Protein AF-X1BMN0-F1 (afdb_monomer_lite)

InterPro domains:
  IPR014721 Small ribosomal subunit protein uS5 domain 2-type fold, subgroup [G3DSA:3.30.230.10] (72-281)
  IPR015320 DNA topoisomerase VI, subunit B, transducer [PF09239] (80-227)
  IPR020568 Ribosomal protein uS5 domain 2-type superfamily [SSF54211] (79-227)

Foldseek 3Di:
DVVVVVVVVVVVVVVVPCPVVNVVVVVVVLVVPDDPPDPDDDVVVSVVVVVVVVVVPDPPVPVPVVLVVVVVCVVVVVQQKDKDKDKDDWDDDPRWIKIKIKMKIDGQDCVVFPFDPDLLQQEWEAEQNHTANPPLVQALLNVLQQPAQLVVLVFDADPSNRGGDRMHMYMYMYTPVQVVQAPDPVRRGGHDDPVSSVNSNVRVVVVSVVSSVSVVVVVVVVVLVVVLVVVLVCLLVVLVVVVVVLCPDPDPCHPPDDSVVSNVVSNVVRDDPDRPPPPDDD

Organism: NCBI:txid412755

Radius of gyration: 30.69 Å; chains: 1; bounding box: 73×80×72 Å

pLDDT: mean 79.75, std 16.71, range [34.72, 97.25]

Sequence (282 aa):
RDQDKQQHIESEIKDTMLTPEYIKNFNSRILVSIDIKDQYLEPEEFQRTIEKKLNSVTEVQKDSYRDVFDFFTEIYTKDDDFVSAETRPPTSGKGLAYVVEAALAYCNDSKKLDTPKRSRDVLSRFVNRTPKLRDSADCAITKAVQSVNWKNYKLDVYDNNLPKGPIKLLVNISGPYVHLMFKSQSKNALAEDEDLLKEIKFCLEAIGRRLRVYLNRRANIRKSEKRAGLIEKYIPIFVQSAYNIVSQGEGKYKGKISEKELEDLMRNAIGVKVPPKIKEKK

Secondary structure (DSSP, 8-state):
-HHHHHHHHHHHHHHHS--HHHHHHHHHHHHHTS-TTSS---HHHHHHHHHHHHHTT----THHHHHHHHHHHHHHTSSSEEEEEEEPPPEEETTEEEEEEEEEEEES-TTTSPPPSSGGGSEEEEETTEEE-S--TT-HHHHHHHHS-GGGGT-EE-TTS-EESSEEEEEEEESHHHHT-BSSTT--SBPP-HHHHHHHHHHHHHHHHHHHHHHHHHHHHHHHHHHHHHHHHHHHHHHHHHHHHHHHS--TTTTT--HHHHHHHHHHTSS--PPP------

Structure (mmCIF, N/CA/C/O backbone):
data_AF-X1BMN0-F1
#
_entry.id   AF-X1BMN0-F1
#
loop_
_atom_site.group_PDB
_atom_site.id
_atom_site.type_symbol
_atom_site.label_atom_id
_atom_site.label_alt_id
_atom_site.label_comp_id
_atom_site.label_asym_id
_atom_site.label_entity_id
_atom_site.label_seq_id
_atom_site.pdbx_PDB_ins_code
_atom_site.Cartn_x
_atom_site.Cartn_y
_atom_site.Cartn_z
_atom_site.occupancy
_atom_site.B_iso_or_equiv
_atom_site.auth_seq_id
_atom_site.auth_comp_id
_atom_site.auth_asym_id
_atom_site.auth_atom_id
_atom_site.pdbx_PDB_model_num
ATOM 1 N N . ARG A 1 1 ? 9.863 -25.538 19.859 1.00 46.97 1 ARG A N 1
ATOM 2 C CA . ARG A 1 1 ? 9.361 -24.578 18.840 1.00 46.97 1 ARG A CA 1
ATOM 3 C C . ARG A 1 1 ? 9.264 -25.188 17.446 1.00 46.97 1 ARG A C 1
ATOM 5 O O . ARG A 1 1 ? 8.174 -25.125 16.901 1.00 46.97 1 ARG A O 1
ATOM 12 N N . ASP A 1 2 ? 10.320 -25.789 16.885 1.00 41.94 2 ASP A N 1
ATOM 13 C CA . ASP A 1 2 ? 10.197 -26.511 15.599 1.00 41.94 2 ASP A CA 1
ATOM 14 C C . ASP A 1 2 ? 9.648 -27.940 15.767 1.00 41.94 2 ASP A C 1
ATOM 16 O O . ASP A 1 2 ? 8.840 -28.380 14.954 1.00 41.94 2 ASP A O 1
ATOM 20 N N . GLN A 1 3 ? 9.954 -28.609 16.887 1.00 40.88 3 GLN A N 1
ATOM 21 C CA . GLN A 1 3 ? 9.370 -29.917 17.224 1.00 40.88 3 GLN A CA 1
ATOM 22 C C . GLN A 1 3 ? 7.853 -29.852 17.490 1.00 40.88 3 GLN A C 1
ATOM 24 O O . GLN A 1 3 ? 7.119 -30.715 17.022 1.00 40.88 3 GLN A O 1
ATOM 29 N N . ASP A 1 4 ? 7.361 -28.788 18.136 1.00 43.97 4 ASP A N 1
ATOM 30 C CA . ASP A 1 4 ? 5.919 -28.598 18.388 1.00 43.97 4 ASP A CA 1
ATOM 31 C C . ASP A 1 4 ? 5.130 -28.332 17.093 1.00 43.97 4 ASP A C 1
ATOM 33 O O . ASP A 1 4 ? 3.974 -28.724 16.970 1.00 43.97 4 ASP A O 1
ATOM 37 N N . LYS A 1 5 ? 5.765 -27.693 16.097 1.00 45.53 5 LYS A N 1
ATOM 38 C CA . LYS A 1 5 ? 5.181 -27.471 14.765 1.00 45.53 5 LYS A CA 1
ATOM 39 C C . LYS A 1 5 ? 5.129 -28.756 13.942 1.00 45.53 5 LYS A C 1
ATOM 41 O O . LYS A 1 5 ? 4.136 -28.983 13.262 1.00 45.53 5 LYS A O 1
ATOM 46 N N . GLN A 1 6 ? 6.162 -29.599 14.017 1.00 44.47 6 GLN A N 1
ATOM 47 C CA . GLN A 1 6 ? 6.155 -30.915 13.368 1.00 44.47 6 GLN A CA 1
ATOM 48 C C . GLN A 1 6 ? 5.102 -31.848 13.973 1.00 44.47 6 GLN A C 1
ATOM 50 O O . GLN A 1 6 ? 4.383 -32.494 13.220 1.00 44.47 6 GLN A O 1
ATOM 55 N N . GLN A 1 7 ? 4.930 -31.844 15.298 1.00 46.75 7 GLN A N 1
ATOM 56 C CA . GLN A 1 7 ? 3.886 -32.635 15.960 1.00 46.75 7 GLN A CA 1
ATOM 57 C C . GLN A 1 7 ? 2.467 -32.160 15.611 1.00 46.75 7 GLN A C 1
ATOM 59 O O . GLN A 1 7 ? 1.581 -32.988 15.408 1.00 46.75 7 GLN A O 1
ATOM 64 N N . HIS A 1 8 ? 2.252 -30.847 15.468 1.00 43.53 8 HIS A N 1
ATOM 65 C CA . HIS A 1 8 ? 0.963 -30.304 15.023 1.00 43.53 8 HIS A CA 1
ATOM 66 C C . HIS A 1 8 ? 0.642 -30.681 13.567 1.00 43.53 8 HIS A C 1
ATOM 68 O O . HIS A 1 8 ? -0.476 -31.100 13.272 1.00 43.53 8 HIS A O 1
ATOM 74 N N . ILE A 1 9 ? 1.631 -30.610 12.670 1.00 48.97 9 ILE A N 1
ATOM 75 C CA . ILE A 1 9 ? 1.477 -31.013 11.263 1.00 48.97 9 ILE A CA 1
ATOM 76 C C . ILE A 1 9 ? 1.227 -32.527 11.154 1.00 48.97 9 ILE A C 1
ATOM 78 O O . ILE A 1 9 ? 0.352 -32.953 10.406 1.00 48.97 9 ILE A O 1
ATOM 82 N N . GLU A 1 10 ? 1.925 -33.355 11.937 1.00 45.84 10 GLU A N 1
ATOM 83 C CA . GLU A 1 10 ? 1.675 -34.803 11.993 1.00 45.84 10 GLU A CA 1
ATOM 84 C C . GLU A 1 10 ? 0.290 -35.151 12.564 1.00 45.84 10 GLU A C 1
ATOM 86 O O . GLU A 1 10 ? -0.306 -36.144 12.140 1.00 45.84 10 GLU A O 1
ATOM 91 N N . SER A 1 11 ? -0.253 -34.344 13.485 1.00 48.19 11 SER A N 1
ATOM 92 C CA . SER A 1 11 ? -1.626 -34.519 13.983 1.00 48.19 11 SER A CA 1
ATOM 93 C C . SER A 1 11 ? -2.692 -34.140 12.949 1.00 48.19 11 SER A C 1
ATOM 95 O O . SER A 1 11 ? -3.655 -34.883 12.783 1.00 48.19 11 SER A O 1
ATOM 97 N N . GLU A 1 12 ? -2.485 -33.075 12.168 1.00 45.66 12 GLU A N 1
ATOM 98 C CA . GLU A 1 12 ? -3.411 -32.678 11.094 1.00 45.66 12 GLU A CA 1
ATOM 99 C C . GLU A 1 12 ? -3.385 -33.655 9.904 1.00 45.66 12 GLU A C 1
ATOM 101 O O . GLU A 1 12 ? -4.425 -33.926 9.299 1.00 45.66 12 GLU A O 1
ATOM 106 N N . ILE A 1 13 ? -2.223 -34.252 9.602 1.00 46.19 13 ILE A N 1
ATOM 107 C CA . ILE A 1 13 ? -2.089 -35.309 8.582 1.00 46.19 13 ILE A CA 1
ATOM 108 C C . ILE A 1 13 ? -2.793 -36.604 9.028 1.00 46.19 13 ILE A C 1
ATOM 110 O O . ILE A 1 13 ? -3.349 -37.323 8.196 1.00 46.19 13 ILE A O 1
ATOM 114 N N . LYS A 1 14 ? -2.825 -36.903 10.335 1.00 44.22 14 LYS A N 1
ATOM 115 C CA . LYS A 1 14 ? -3.574 -38.053 10.873 1.00 44.22 14 LYS A CA 1
ATOM 116 C C . LYS A 1 14 ? -5.088 -37.883 10.757 1.00 44.22 14 LYS A C 1
ATOM 118 O O . LYS A 1 14 ? -5.758 -38.866 10.459 1.00 44.22 14 LYS A O 1
ATOM 123 N N . ASP A 1 15 ? -5.611 -36.666 10.890 1.00 47.56 15 ASP A N 1
ATOM 124 C CA . ASP A 1 15 ? -7.046 -36.391 10.706 1.00 47.56 15 ASP A CA 1
ATOM 125 C C . ASP A 1 15 ? -7.471 -36.335 9.225 1.00 47.56 15 ASP A C 1
ATOM 127 O O . ASP A 1 15 ? -8.656 -36.454 8.908 1.00 47.56 15 ASP A O 1
ATOM 131 N N . THR A 1 16 ? -6.515 -36.210 8.296 1.00 50.94 16 THR A N 1
ATOM 132 C CA . THR A 1 16 ? -6.752 -36.338 6.843 1.00 50.94 16 THR A CA 1
ATOM 133 C C . THR A 1 16 ? -6.495 -37.742 6.292 1.00 50.94 16 THR A C 1
ATOM 135 O O . THR A 1 16 ? -6.828 -38.014 5.135 1.00 50.94 16 THR A O 1
ATOM 138 N N . MET A 1 17 ? -5.951 -38.660 7.095 1.00 46.25 17 MET A N 1
ATOM 139 C CA . MET A 1 17 ? -5.841 -40.067 6.719 1.00 46.25 17 MET A CA 1
ATOM 140 C C . MET A 1 17 ? -7.240 -40.681 6.700 1.00 46.25 17 MET A C 1
ATOM 142 O O . MET A 1 17 ? -7.830 -40.968 7.739 1.00 46.25 17 MET A O 1
ATOM 146 N N . LEU A 1 18 ? -7.767 -40.879 5.488 1.00 58.41 18 LEU A N 1
ATOM 147 C CA . LEU A 1 18 ? -8.961 -41.676 5.219 1.00 58.41 18 LEU A CA 1
ATOM 148 C C . LEU A 1 18 ? -8.887 -42.964 6.043 1.00 58.41 18 LEU A C 1
ATOM 150 O O . LEU A 1 18 ? -8.046 -43.828 5.783 1.00 58.41 18 LEU A O 1
ATOM 154 N N . THR A 1 19 ? -9.740 -43.088 7.059 1.00 74.56 19 THR A N 1
ATOM 155 C CA . THR A 1 19 ? -9.732 -44.281 7.899 1.00 74.56 19 THR A CA 1
ATOM 156 C C . THR A 1 19 ? -10.051 -45.501 7.025 1.00 74.56 19 THR A C 1
ATOM 158 O O . THR A 1 19 ? -10.900 -45.412 6.129 1.00 74.56 19 THR A O 1
ATOM 161 N N . PRO A 1 20 ? -9.414 -46.665 7.253 1.00 70.88 20 PRO A N 1
ATOM 162 C CA . PRO A 1 20 ? -9.702 -47.880 6.483 1.00 70.88 20 PRO A CA 1
ATOM 163 C C . PRO A 1 20 ? -11.196 -48.234 6.482 1.00 70.88 20 PRO A C 1
ATOM 165 O O . PRO A 1 20 ? -11.728 -48.783 5.519 1.00 70.88 20 PRO A O 1
ATOM 168 N N . GLU A 1 21 ? -11.890 -47.862 7.555 1.00 73.31 21 GLU A N 1
ATOM 169 C CA . GLU A 1 21 ? -13.327 -48.025 7.730 1.00 73.31 21 GLU A CA 1
ATOM 170 C C . GLU A 1 21 ? -14.154 -47.093 6.833 1.00 73.31 21 GLU A C 1
ATOM 172 O O . GLU A 1 21 ? -15.140 -47.533 6.238 1.00 73.31 21 GLU A O 1
ATOM 177 N N . TYR A 1 22 ? -13.715 -45.844 6.642 1.00 73.50 22 TYR A N 1
ATOM 178 C CA . TYR A 1 22 ? -14.318 -44.929 5.675 1.00 73.50 22 TYR A CA 1
ATOM 179 C C . TYR A 1 22 ? -14.153 -45.447 4.244 1.00 73.50 22 TYR A C 1
ATOM 181 O O . TYR A 1 22 ? -15.127 -45.483 3.493 1.00 73.50 22 TYR A O 1
ATOM 189 N N . ILE A 1 23 ? -12.957 -45.928 3.887 1.00 72.62 23 ILE A N 1
ATOM 190 C CA . ILE A 1 23 ? -12.689 -46.529 2.570 1.00 72.62 23 ILE A CA 1
ATOM 191 C C . ILE A 1 23 ? -13.581 -47.756 2.358 1.00 72.62 23 ILE A C 1
ATOM 193 O O . ILE A 1 23 ? -14.195 -47.904 1.304 1.00 72.62 23 ILE A O 1
ATOM 197 N N . LYS A 1 24 ? -13.721 -48.615 3.374 1.00 77.06 24 LYS A N 1
ATOM 198 C CA . LYS A 1 24 ? -14.579 -49.804 3.308 1.00 77.06 24 LYS A CA 1
ATOM 199 C C . LYS A 1 24 ? -16.058 -49.444 3.136 1.00 77.06 24 LYS A C 1
ATOM 201 O O . LYS A 1 24 ? -16.739 -50.088 2.343 1.00 77.06 24 LYS A O 1
ATOM 206 N N . ASN A 1 25 ? -16.548 -48.420 3.835 1.00 76.81 25 ASN A N 1
ATOM 207 C CA . ASN A 1 25 ? -17.930 -47.937 3.719 1.00 76.81 25 ASN A CA 1
ATOM 208 C C . ASN A 1 25 ? -18.187 -47.251 2.367 1.00 76.81 25 ASN A C 1
ATOM 210 O O . ASN A 1 25 ? -19.231 -47.430 1.748 1.00 76.81 25 ASN A O 1
ATOM 214 N N . PHE A 1 26 ? -17.218 -46.486 1.872 1.00 73.81 26 PHE A N 1
ATOM 215 C CA . PHE A 1 26 ? -17.298 -45.863 0.558 1.00 73.81 26 PHE A CA 1
ATOM 216 C C . PHE A 1 26 ? -17.318 -46.917 -0.556 1.00 73.81 26 PHE A C 1
ATOM 218 O O . PHE A 1 26 ? -18.216 -46.912 -1.399 1.00 73.81 26 PHE A O 1
ATOM 225 N N . ASN A 1 27 ? -16.401 -47.884 -0.499 1.00 75.88 27 ASN A N 1
ATOM 226 C CA . ASN A 1 27 ? -16.336 -48.983 -1.456 1.00 75.88 27 ASN A CA 1
ATOM 227 C C . ASN A 1 27 ? -17.590 -49.859 -1.394 1.00 75.88 27 ASN A C 1
ATOM 229 O O . ASN A 1 27 ? -18.111 -50.228 -2.441 1.00 75.88 27 ASN A O 1
ATOM 233 N N . SER A 1 28 ? -18.135 -50.149 -0.207 1.00 77.50 28 SER A N 1
ATOM 234 C CA . SER A 1 28 ? -19.379 -50.920 -0.108 1.00 77.50 28 SER A CA 1
ATOM 235 C C . SER A 1 28 ? -20.560 -50.189 -0.748 1.00 77.50 28 SER A C 1
ATOM 237 O O . SER A 1 28 ? -21.362 -50.820 -1.426 1.00 77.50 28 SER A O 1
ATOM 239 N N . ARG A 1 29 ? -20.643 -48.858 -0.626 1.00 72.69 29 ARG A N 1
ATOM 240 C CA . ARG A 1 29 ? -21.685 -48.058 -1.294 1.00 72.69 29 ARG A CA 1
ATOM 241 C C . ARG A 1 29 ? -21.566 -48.066 -2.816 1.00 72.69 29 ARG A C 1
ATOM 243 O O . ARG A 1 29 ? -22.599 -48.037 -3.477 1.00 72.69 29 ARG A O 1
ATOM 250 N N . ILE A 1 30 ? -20.346 -48.089 -3.354 1.00 72.12 30 ILE A N 1
ATOM 251 C CA . ILE A 1 30 ? -20.103 -48.216 -4.800 1.00 72.12 30 ILE A CA 1
ATOM 252 C C . ILE A 1 30 ? -20.473 -49.624 -5.273 1.00 72.12 30 ILE A C 1
ATOM 254 O O . ILE A 1 30 ? -21.161 -49.781 -6.277 1.00 72.12 30 ILE A O 1
ATOM 258 N N . LEU A 1 31 ? -20.063 -50.651 -4.530 1.00 69.50 31 LEU A N 1
ATOM 259 C CA . LEU A 1 31 ? -20.286 -52.045 -4.909 1.00 69.50 31 LEU A CA 1
ATOM 260 C C . LEU A 1 31 ? -21.757 -52.465 -4.795 1.00 69.50 31 LEU A C 1
ATOM 262 O O . LEU A 1 31 ? -22.210 -53.262 -5.600 1.00 69.50 31 LEU A O 1
ATOM 266 N N . VAL A 1 32 ? -22.529 -51.900 -3.858 1.00 72.94 32 VAL A N 1
ATOM 267 C CA . VAL A 1 32 ? -23.982 -52.146 -3.751 1.00 72.94 32 VAL A CA 1
ATOM 268 C C . VAL A 1 32 ? -24.749 -51.637 -4.976 1.00 72.94 32 VAL A C 1
ATOM 270 O O . VAL A 1 32 ? -25.797 -52.183 -5.301 1.00 72.94 32 VAL A O 1
ATOM 273 N N . SER A 1 33 ? -24.247 -50.608 -5.667 1.00 65.00 33 SER A N 1
ATOM 274 C CA . SER A 1 33 ? -24.860 -50.127 -6.913 1.00 65.00 33 SER A CA 1
ATOM 275 C C . SER A 1 33 ? -24.514 -50.961 -8.151 1.00 65.00 33 SER A C 1
ATOM 277 O O . SER A 1 33 ? -24.992 -50.632 -9.230 1.00 65.00 33 SER A O 1
ATOM 279 N N . ILE A 1 34 ? -23.700 -52.011 -8.012 1.00 66.62 34 ILE A N 1
ATOM 280 C CA . ILE A 1 34 ? -23.284 -52.881 -9.113 1.00 66.62 34 ILE A CA 1
ATOM 281 C C . ILE A 1 34 ? -23.951 -54.244 -8.926 1.00 66.62 34 ILE A C 1
ATOM 283 O O . ILE A 1 34 ? -23.699 -54.921 -7.928 1.00 66.62 34 ILE A O 1
ATOM 287 N N . ASP A 1 35 ? -24.779 -54.669 -9.881 1.00 65.19 35 ASP A N 1
ATOM 288 C CA . ASP A 1 35 ? -25.278 -56.044 -9.895 1.00 65.19 35 ASP A CA 1
ATOM 289 C C . ASP A 1 35 ? -24.202 -56.963 -10.488 1.00 65.19 35 ASP A C 1
ATOM 291 O O . ASP A 1 35 ? -23.919 -56.950 -11.681 1.00 65.19 35 ASP A O 1
ATOM 295 N N . ILE A 1 36 ? -23.544 -57.738 -9.626 1.00 62.38 36 ILE A N 1
ATOM 296 C CA . ILE A 1 36 ? -22.395 -58.587 -9.987 1.00 62.38 36 ILE A CA 1
ATOM 297 C C . ILE A 1 36 ? -22.828 -59.769 -10.882 1.00 62.38 36 ILE A C 1
ATOM 299 O O . ILE A 1 36 ? -21.984 -60.441 -11.475 1.00 62.38 36 ILE A O 1
ATOM 303 N N . LYS A 1 37 ? -24.134 -60.057 -10.971 1.00 63.25 37 LYS A N 1
ATOM 304 C CA . LYS A 1 37 ? -24.657 -61.184 -11.756 1.00 63.25 37 LYS A CA 1
ATOM 305 C C . LYS A 1 37 ? -24.770 -60.893 -13.251 1.00 63.25 37 LYS A C 1
ATOM 307 O O . LYS A 1 37 ? -24.744 -61.848 -14.028 1.00 63.25 37 LYS 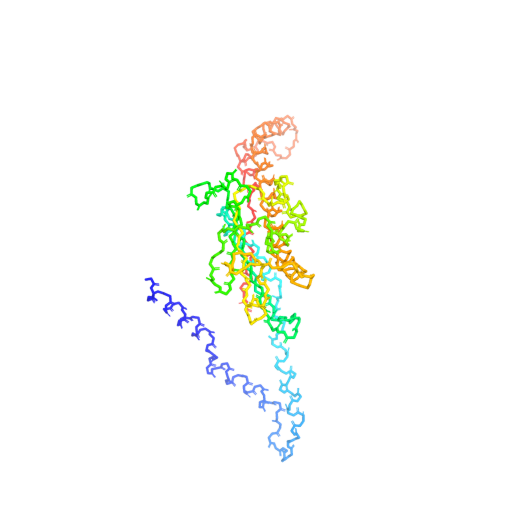A O 1
ATOM 312 N N . ASP A 1 38 ? -24.840 -59.625 -13.647 1.00 57.69 38 ASP A N 1
ATOM 313 C CA . ASP A 1 38 ? -24.842 -59.243 -15.055 1.00 57.69 38 ASP A CA 1
ATOM 314 C C . ASP A 1 38 ? -23.399 -59.148 -15.563 1.00 57.69 38 ASP A C 1
ATOM 316 O O . ASP A 1 38 ? -22.588 -58.352 -15.096 1.00 57.69 38 ASP A O 1
ATOM 320 N N . GLN A 1 39 ? -23.050 -59.993 -16.537 1.00 57.44 39 GLN A N 1
ATOM 321 C CA . GLN A 1 39 ? -21.701 -60.060 -17.121 1.00 57.44 39 GLN A CA 1
ATOM 322 C C . GLN A 1 39 ? -21.316 -58.818 -17.950 1.00 57.44 39 GLN A C 1
ATOM 324 O O . GLN A 1 39 ? -20.201 -58.757 -18.467 1.00 57.44 39 GLN A O 1
ATOM 329 N N . TYR A 1 40 ? -22.209 -57.832 -18.072 1.00 59.78 40 TYR A N 1
ATOM 330 C CA . TYR A 1 40 ? -21.981 -56.584 -18.792 1.00 59.78 40 TYR A CA 1
ATOM 331 C C . TYR A 1 40 ? -22.060 -55.396 -17.835 1.00 59.78 40 TYR A C 1
ATOM 333 O O . TYR A 1 40 ? -23.136 -54.988 -17.408 1.00 59.78 40 TYR A O 1
ATOM 341 N N . LEU A 1 41 ? -20.894 -54.833 -17.518 1.00 62.19 41 LEU A N 1
ATOM 342 C CA . LEU A 1 41 ? -20.773 -53.556 -16.827 1.00 62.19 41 LEU A CA 1
ATOM 343 C C . LEU A 1 41 ? -20.452 -52.481 -17.870 1.00 62.19 41 LEU A C 1
ATOM 345 O O . LEU A 1 41 ? -19.327 -52.432 -18.367 1.00 62.19 41 LEU A O 1
ATOM 349 N N . GLU A 1 42 ? -21.419 -51.627 -18.201 1.00 71.94 42 GLU A N 1
ATOM 350 C CA . GLU A 1 42 ? -21.189 -50.500 -19.110 1.00 71.94 42 GLU A CA 1
ATOM 351 C C . GLU A 1 42 ? -20.305 -49.436 -18.419 1.00 71.94 42 GLU A C 1
ATOM 353 O O . GLU A 1 42 ? -20.709 -48.857 -17.400 1.00 71.94 42 GLU A O 1
ATOM 358 N N . PRO A 1 43 ? -19.090 -49.142 -18.931 1.00 71.12 43 PRO A N 1
ATOM 359 C CA . PRO A 1 43 ? -18.143 -48.246 -18.258 1.00 71.12 43 PRO A CA 1
ATOM 360 C C . PRO A 1 43 ? -18.675 -46.822 -18.045 1.00 71.12 43 PRO A C 1
ATOM 362 O O . PRO A 1 43 ? -18.321 -46.167 -17.061 1.00 71.12 43 PRO A O 1
ATOM 365 N N . GLU A 1 44 ? -19.542 -46.343 -18.940 1.00 73.94 44 GLU A N 1
ATOM 366 C CA . GLU A 1 44 ? -20.123 -44.999 -18.860 1.00 73.94 44 GLU A CA 1
ATOM 367 C C . GLU A 1 44 ? -21.114 -44.850 -17.697 1.00 73.94 44 GLU A C 1
ATOM 369 O O . GLU A 1 44 ? -21.131 -43.820 -17.017 1.00 73.94 44 GLU A O 1
ATOM 374 N N . GLU A 1 45 ? -21.925 -45.873 -17.419 1.00 69.44 45 GLU A N 1
ATOM 375 C CA . GLU A 1 45 ? -22.883 -45.848 -16.306 1.00 69.44 45 GLU A CA 1
ATOM 376 C C . GLU A 1 45 ? -22.170 -45.905 -14.952 1.00 69.44 45 GLU A C 1
ATOM 378 O O . GLU A 1 45 ? -22.559 -45.224 -13.992 1.00 69.44 45 GLU A O 1
ATOM 383 N N . PHE A 1 46 ? -21.065 -46.651 -14.894 1.00 72.62 46 PHE A N 1
ATOM 384 C CA . PHE A 1 46 ? -20.202 -46.717 -13.722 1.00 72.62 46 PHE A CA 1
ATOM 385 C C . PHE A 1 46 ? -19.540 -45.364 -13.424 1.00 72.62 46 PHE A C 1
ATOM 387 O O . PHE A 1 46 ? -19.603 -44.884 -12.287 1.00 72.62 46 PHE A O 1
ATOM 394 N N . GLN A 1 47 ? -18.987 -44.696 -14.444 1.00 74.38 47 GLN A N 1
ATOM 395 C CA . GLN A 1 47 ? -18.413 -43.353 -14.296 1.00 74.38 47 GLN A CA 1
ATOM 396 C C . GLN A 1 47 ? -19.452 -42.336 -13.811 1.00 74.38 47 GLN A C 1
ATOM 398 O O . GLN A 1 47 ? -19.202 -41.629 -12.833 1.00 74.38 47 GLN A O 1
ATOM 403 N N . ARG A 1 48 ? -20.657 -42.326 -14.398 1.00 72.25 48 ARG A N 1
ATOM 404 C CA . ARG A 1 48 ? -21.753 -41.438 -13.962 1.00 72.25 48 ARG A CA 1
ATOM 405 C C . ARG A 1 48 ? -22.164 -41.682 -12.510 1.00 72.25 48 ARG A C 1
ATOM 407 O O . ARG A 1 48 ? -22.477 -40.736 -11.784 1.00 72.25 48 ARG A O 1
ATOM 414 N N . THR A 1 49 ? -22.162 -42.937 -12.066 1.00 71.19 49 THR A N 1
ATOM 415 C CA . THR A 1 49 ? -22.507 -43.304 -10.684 1.00 71.19 49 THR A CA 1
ATOM 416 C C . THR A 1 49 ? -21.441 -42.832 -9.695 1.00 71.19 49 THR A C 1
ATOM 418 O O . THR A 1 49 ? -21.788 -42.273 -8.648 1.00 71.19 49 THR A O 1
ATOM 421 N N . ILE A 1 50 ? -20.157 -42.980 -10.045 1.00 73.06 50 ILE A N 1
ATOM 422 C CA . ILE A 1 50 ? -19.039 -42.445 -9.258 1.00 73.06 50 ILE A CA 1
ATOM 423 C C . ILE A 1 50 ? -19.131 -40.925 -9.171 1.00 73.06 50 ILE A C 1
ATOM 425 O O . ILE A 1 50 ? -19.133 -40.392 -8.064 1.00 73.06 50 ILE A O 1
ATOM 429 N N . GLU A 1 51 ? -19.272 -40.224 -10.295 1.00 72.31 51 GLU A N 1
ATOM 430 C CA . GLU A 1 51 ? -19.340 -38.758 -10.321 1.00 72.31 51 GLU A CA 1
ATOM 431 C C . GLU A 1 51 ? -20.529 -38.224 -9.513 1.00 72.31 51 GLU A C 1
ATOM 433 O O . GLU A 1 51 ? -20.383 -37.289 -8.724 1.00 72.31 51 GLU A O 1
ATOM 438 N N . LYS A 1 52 ? -21.701 -38.863 -9.620 1.00 74.06 52 LYS A N 1
ATOM 439 C CA . LYS A 1 52 ? -22.890 -38.500 -8.836 1.00 74.06 52 LYS A CA 1
ATOM 440 C C . LYS A 1 52 ? -22.669 -38.670 -7.329 1.00 74.06 52 LYS A C 1
ATOM 442 O O . LYS A 1 52 ? -23.147 -37.851 -6.543 1.00 74.06 52 LYS A O 1
ATOM 447 N N . LYS A 1 53 ? -21.959 -39.721 -6.908 1.00 69.06 53 LYS A N 1
ATOM 448 C CA . LYS A 1 53 ? -21.637 -39.967 -5.492 1.00 69.06 53 LYS A CA 1
ATOM 449 C C . LYS A 1 53 ? -20.518 -39.050 -4.990 1.00 69.06 53 LYS A C 1
ATOM 451 O O . LYS A 1 53 ? -20.634 -38.563 -3.867 1.00 69.06 53 LYS A O 1
ATOM 456 N N . LEU A 1 54 ? -19.512 -38.749 -5.813 1.00 65.75 54 LEU A N 1
ATOM 457 C CA . LEU A 1 54 ? -18.433 -37.806 -5.493 1.00 65.75 54 LEU A CA 1
ATOM 458 C C . LEU A 1 54 ? -18.977 -36.382 -5.293 1.00 65.75 54 LEU A C 1
ATOM 460 O O . LEU A 1 54 ? -18.676 -35.733 -4.295 1.00 65.75 54 LEU A O 1
ATOM 464 N N . ASN A 1 55 ? -19.851 -35.930 -6.196 1.00 60.03 55 ASN A N 1
ATOM 465 C CA . ASN A 1 55 ? -20.403 -34.573 -6.175 1.00 60.03 55 ASN A CA 1
ATOM 466 C C . ASN A 1 55 ? -21.404 -34.335 -5.033 1.00 60.03 55 ASN A C 1
ATOM 468 O O . ASN A 1 55 ? -21.648 -33.190 -4.662 1.00 60.03 55 ASN A O 1
ATOM 472 N N . SER A 1 56 ? -21.947 -35.396 -4.421 1.00 55.12 56 SER A N 1
ATOM 473 C CA . SER A 1 56 ? -22.802 -35.273 -3.230 1.00 55.12 56 SER A CA 1
ATOM 474 C C . SER A 1 56 ? -22.042 -34.877 -1.953 1.00 55.12 56 SER A C 1
ATOM 476 O O . SER A 1 56 ? -22.672 -34.576 -0.941 1.00 55.12 56 SER A O 1
ATOM 478 N N . VAL A 1 57 ? -20.701 -34.865 -1.981 1.00 55.28 57 VAL A N 1
ATOM 479 C CA . VAL A 1 57 ? -19.857 -34.655 -0.791 1.00 55.28 57 VAL A CA 1
ATOM 480 C C . VAL A 1 57 ? -19.353 -33.215 -0.630 1.00 55.28 57 VAL A C 1
ATOM 482 O O . VAL A 1 57 ? -18.792 -32.888 0.412 1.00 55.28 57 VAL A O 1
ATOM 485 N N . THR A 1 58 ? -19.593 -32.291 -1.561 1.00 50.94 58 THR A N 1
ATOM 486 C CA . THR A 1 58 ? -19.018 -30.940 -1.424 1.00 50.94 58 THR A CA 1
ATOM 487 C C . THR A 1 58 ? -19.961 -29.817 -1.823 1.00 50.94 58 THR A C 1
ATOM 489 O O . THR A 1 58 ? -19.736 -29.121 -2.807 1.00 50.94 58 THR A O 1
ATOM 492 N N . GLU A 1 59 ? -20.922 -29.519 -0.953 1.00 48.38 59 GLU A N 1
ATOM 493 C CA . GLU A 1 59 ? -21.132 -28.115 -0.596 1.00 48.38 59 GLU A CA 1
ATOM 494 C C . GLU A 1 59 ? -20.211 -27.796 0.582 1.00 48.38 59 GLU A C 1
ATOM 496 O O . GLU A 1 59 ? -20.562 -27.932 1.754 1.00 48.38 59 GLU A O 1
ATOM 501 N N . VAL A 1 60 ? -18.976 -27.396 0.274 1.00 50.28 60 VAL A N 1
ATOM 502 C CA . VAL A 1 60 ? -18.162 -26.693 1.266 1.00 50.28 60 VAL A CA 1
ATOM 503 C C . VAL A 1 60 ? -18.899 -25.386 1.545 1.00 50.28 60 VAL A C 1
ATOM 505 O O . VAL A 1 60 ? -18.944 -24.513 0.678 1.00 50.28 60 VAL A O 1
ATOM 508 N N . GLN A 1 61 ? -19.514 -25.263 2.724 1.00 51.44 61 GLN A N 1
ATOM 509 C CA . GLN A 1 61 ? -20.114 -24.012 3.188 1.00 51.44 61 GLN A CA 1
ATOM 510 C C . GLN A 1 61 ? -19.053 -22.904 3.126 1.00 51.44 61 GLN A C 1
ATOM 512 O O . GLN A 1 61 ? -18.177 -22.800 3.984 1.00 51.44 61 GLN A O 1
ATOM 517 N N . LYS A 1 62 ? -19.126 -22.070 2.080 1.00 52.97 62 LYS A N 1
ATOM 518 C CA . LYS A 1 62 ? -18.252 -20.905 1.861 1.00 52.97 62 LYS A CA 1
ATOM 519 C C . LYS A 1 62 ? -18.390 -19.844 2.955 1.00 52.97 62 LYS A C 1
ATOM 521 O O . LYS A 1 62 ? -17.536 -18.964 3.051 1.00 52.97 62 LYS A O 1
ATOM 526 N N . ASP A 1 63 ? -19.422 -19.940 3.786 1.00 52.56 63 ASP A N 1
ATOM 527 C CA . ASP A 1 63 ? -19.814 -18.880 4.711 1.00 52.56 63 ASP A CA 1
ATOM 528 C C . ASP A 1 63 ? -18.860 -18.711 5.904 1.00 52.56 63 ASP A C 1
ATOM 530 O O . ASP A 1 63 ? -18.767 -17.619 6.451 1.00 52.56 63 ASP A O 1
ATOM 534 N N . SER A 1 64 ? -18.057 -19.720 6.267 1.00 57.03 64 SER A N 1
ATOM 535 C CA . SER A 1 64 ? -17.186 -19.617 7.452 1.00 57.03 64 SER A CA 1
ATOM 536 C C . SER A 1 64 ? -15.813 -18.990 7.187 1.00 57.03 64 SER A C 1
ATOM 538 O O . SER A 1 64 ? -15.177 -18.513 8.126 1.00 57.03 64 SER A O 1
ATOM 540 N N . TYR A 1 65 ? -15.318 -18.979 5.945 1.00 59.22 65 TYR A N 1
ATOM 541 C CA . TYR A 1 65 ? -13.967 -18.465 5.678 1.00 59.22 65 TYR A CA 1
ATOM 542 C C . TYR A 1 65 ? -13.897 -16.952 5.787 1.00 59.22 65 TYR A C 1
ATOM 544 O O . TYR A 1 65 ? -12.872 -16.422 6.201 1.00 59.22 65 TYR A O 1
ATOM 552 N N . ARG A 1 66 ? -14.980 -16.254 5.437 1.00 58.81 66 ARG A N 1
ATOM 553 C CA . ARG A 1 66 ? -15.025 -14.796 5.512 1.00 58.81 66 ARG A CA 1
ATOM 554 C C . ARG A 1 66 ? -14.975 -14.313 6.954 1.00 58.81 66 ARG A C 1
ATOM 556 O O . ARG A 1 66 ? -14.183 -13.430 7.246 1.00 58.81 66 ARG A O 1
ATOM 563 N N . ASP A 1 67 ? -15.738 -14.937 7.843 1.00 60.94 67 ASP A N 1
ATOM 564 C CA . ASP A 1 67 ? -15.782 -14.559 9.256 1.00 60.94 67 ASP A CA 1
ATOM 565 C C . ASP A 1 67 ? -14.483 -14.910 9.984 1.00 60.94 67 ASP A C 1
ATOM 567 O O . ASP A 1 67 ? -13.972 -14.117 10.772 1.00 60.94 67 ASP A O 1
ATOM 571 N N . VAL A 1 68 ? -13.902 -16.074 9.6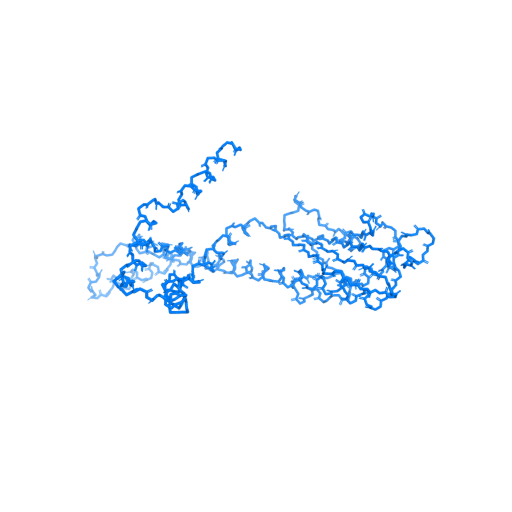75 1.00 63.47 68 VAL A N 1
ATOM 572 C CA . VAL A 1 68 ? -12.598 -16.493 10.205 1.00 63.47 68 VAL A CA 1
ATOM 573 C C . VAL A 1 68 ? -11.486 -15.582 9.681 1.00 63.47 68 VAL A C 1
ATOM 575 O O . VAL A 1 68 ? -10.639 -15.132 10.450 1.00 63.47 68 VAL A O 1
ATOM 578 N N . PHE A 1 69 ? -11.510 -15.243 8.390 1.00 65.06 69 PHE A N 1
ATOM 579 C CA . PHE A 1 69 ? -10.573 -14.293 7.799 1.00 65.06 69 PHE A CA 1
ATOM 580 C C . PHE A 1 69 ? -10.743 -12.891 8.386 1.00 65.06 69 PHE A C 1
ATOM 582 O O . PHE A 1 69 ? -9.747 -12.240 8.692 1.00 65.06 69 PHE A O 1
ATOM 589 N N . ASP A 1 70 ? -11.972 -12.421 8.586 1.00 60.03 70 ASP A N 1
ATOM 590 C CA . ASP A 1 70 ? -12.250 -11.119 9.188 1.00 60.03 70 ASP A CA 1
ATOM 591 C C 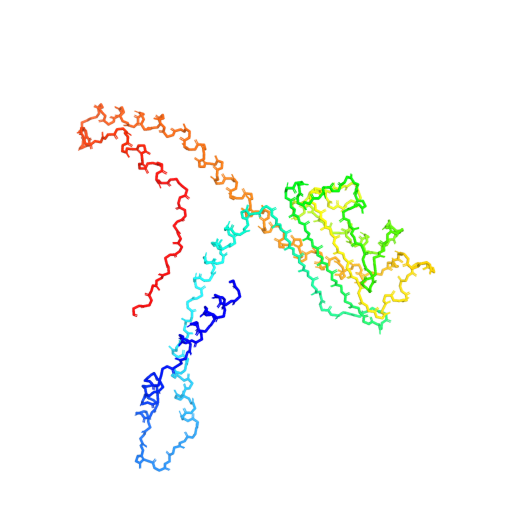. ASP A 1 70 ? -11.805 -11.077 10.654 1.00 60.03 70 ASP A C 1
ATOM 593 O O . ASP A 1 70 ? -11.190 -10.091 11.055 1.00 60.03 70 ASP A O 1
ATOM 597 N N . PHE A 1 71 ? -11.998 -12.161 11.411 1.00 64.81 71 PHE A N 1
ATOM 598 C CA . PHE A 1 71 ? -11.515 -12.315 12.785 1.00 64.81 71 PHE A CA 1
ATOM 599 C C . PHE A 1 71 ? -9.985 -12.311 12.872 1.00 64.81 71 PHE A C 1
ATOM 601 O O . PHE A 1 71 ? -9.408 -11.499 13.598 1.00 64.81 71 PHE A O 1
ATOM 608 N N . PHE A 1 72 ? -9.310 -13.166 12.097 1.00 58.84 72 PHE A N 1
ATOM 609 C CA . PHE A 1 72 ? -7.848 -13.190 12.061 1.00 58.84 72 PHE A CA 1
ATOM 610 C C . PHE A 1 72 ? -7.290 -11.865 11.571 1.00 58.84 72 PHE A C 1
ATOM 612 O O . PHE A 1 72 ? -6.332 -11.355 12.145 1.00 58.84 72 PHE A O 1
ATOM 619 N N . THR A 1 73 ? -7.909 -11.258 10.560 1.00 58.03 73 THR A N 1
ATOM 620 C CA . THR A 1 73 ? -7.452 -9.956 10.099 1.00 58.03 73 THR A CA 1
ATOM 621 C C . THR A 1 73 ? -7.638 -8.909 11.189 1.00 58.03 73 THR A C 1
ATOM 623 O O . THR A 1 73 ? -6.710 -8.155 11.409 1.00 58.03 73 THR A O 1
ATOM 626 N N . GLU A 1 74 ? -8.763 -8.846 11.903 1.00 57.41 74 GLU A N 1
ATOM 627 C CA . GLU A 1 74 ? -9.002 -7.870 12.984 1.00 57.41 74 GLU A CA 1
ATOM 628 C C . GLU A 1 74 ? -8.020 -8.038 14.161 1.00 57.41 74 GLU A C 1
ATOM 630 O O . GLU A 1 74 ? -7.555 -7.043 14.714 1.00 57.41 74 GLU A O 1
ATOM 635 N N . ILE A 1 75 ? -7.621 -9.273 14.485 1.00 53.50 75 ILE A N 1
ATOM 636 C CA . ILE A 1 75 ? -6.610 -9.564 15.517 1.00 53.50 75 ILE A CA 1
ATOM 637 C C . ILE A 1 75 ? -5.193 -9.220 15.049 1.00 53.50 75 ILE A C 1
ATOM 639 O O . ILE A 1 75 ? -4.455 -8.563 15.778 1.00 53.50 75 ILE A O 1
ATOM 643 N N . TYR A 1 76 ? -4.808 -9.629 13.839 1.00 49.41 76 TYR A N 1
ATOM 644 C CA . TYR A 1 76 ? -3.454 -9.415 13.318 1.00 49.41 76 TYR A CA 1
ATOM 645 C C . TYR A 1 76 ? -3.241 -8.018 12.707 1.00 49.41 76 TYR A C 1
ATOM 647 O O . TYR A 1 76 ? -2.102 -7.595 12.563 1.00 49.41 76 TYR A O 1
ATOM 655 N N . THR A 1 77 ? -4.304 -7.262 12.401 1.00 50.84 77 THR A N 1
ATOM 656 C CA . THR A 1 77 ? -4.222 -5.817 12.070 1.00 50.84 77 THR A CA 1
ATOM 657 C C . THR A 1 77 ? -4.258 -4.915 13.299 1.00 50.84 77 THR A C 1
ATOM 659 O O . THR A 1 77 ? -4.290 -3.691 13.165 1.00 50.84 77 THR A O 1
ATOM 662 N N . LYS A 1 78 ? -4.264 -5.500 14.500 1.00 50.31 78 LYS A N 1
ATOM 663 C CA . LYS A 1 78 ? -4.141 -4.744 15.745 1.00 50.31 78 LYS A CA 1
ATOM 664 C C . LYS A 1 78 ? -2.716 -4.217 15.938 1.00 50.31 78 LYS A C 1
ATOM 666 O O . LYS A 1 78 ? -2.548 -3.138 16.502 1.00 50.31 78 LYS A O 1
ATOM 671 N N . ASP A 1 79 ? -1.720 -4.930 15.409 1.00 58.00 79 ASP A N 1
ATOM 672 C CA . ASP A 1 79 ? -0.378 -4.391 15.214 1.00 58.00 79 ASP A CA 1
ATOM 673 C C . ASP A 1 79 ? -0.419 -3.399 14.040 1.00 58.00 79 ASP A C 1
ATOM 675 O O . ASP A 1 79 ? -0.867 -3.733 12.946 1.00 58.00 79 ASP A O 1
ATOM 679 N N . ASP A 1 80 ? 0.002 -2.155 14.284 1.00 65.69 80 ASP A N 1
ATOM 680 C CA . ASP A 1 80 ? -0.201 -0.958 13.439 1.00 65.69 80 ASP A CA 1
ATOM 681 C C . ASP A 1 80 ? 0.530 -0.980 12.067 1.00 65.69 80 ASP A C 1
ATOM 683 O O . ASP A 1 80 ? 0.667 0.060 11.403 1.00 65.69 80 ASP A O 1
ATOM 687 N N . ASP A 1 81 ? 0.973 -2.158 11.624 1.00 82.81 81 ASP A N 1
ATOM 688 C CA . ASP A 1 81 ? 1.931 -2.380 10.549 1.00 82.81 81 ASP A CA 1
ATOM 689 C C . ASP A 1 81 ? 1.239 -3.030 9.343 1.00 82.81 81 ASP A C 1
ATOM 691 O O . ASP A 1 81 ? 0.734 -4.149 9.390 1.00 82.81 81 ASP A O 1
ATOM 695 N N . PHE A 1 82 ? 1.237 -2.328 8.216 1.00 88.25 82 PHE A N 1
ATOM 696 C CA . PHE A 1 82 ? 0.780 -2.835 6.931 1.00 88.25 82 PHE A CA 1
ATOM 697 C C . PHE A 1 82 ? 1.967 -3.012 5.997 1.00 88.25 82 PHE A C 1
ATOM 699 O O . PHE A 1 82 ? 2.697 -2.062 5.712 1.00 88.25 82 PHE A O 1
ATOM 706 N N . VAL A 1 83 ? 2.118 -4.218 5.461 1.00 90.62 83 VAL A N 1
ATOM 707 C CA . VAL A 1 83 ? 3.082 -4.510 4.403 1.00 90.62 83 VAL A CA 1
ATOM 708 C C . VAL A 1 83 ? 2.355 -5.221 3.277 1.00 90.62 83 VAL A C 1
ATOM 710 O O . VAL A 1 83 ? 1.602 -6.166 3.500 1.00 90.62 83 VAL A O 1
ATOM 713 N N . SER A 1 84 ? 2.576 -4.769 2.050 1.00 92.56 84 SER A N 1
ATOM 714 C CA . SER A 1 84 ? 2.098 -5.474 0.869 1.00 92.56 84 SER A CA 1
ATOM 715 C C . SER A 1 84 ? 3.109 -5.339 -0.255 1.00 92.56 84 SER A C 1
ATOM 717 O O . SER A 1 84 ? 3.670 -4.266 -0.476 1.00 92.56 84 SER A O 1
ATOM 719 N N . ALA A 1 85 ? 3.332 -6.444 -0.954 1.00 93.25 85 ALA A N 1
ATOM 720 C CA . ALA A 1 85 ? 4.143 -6.501 -2.152 1.00 93.25 85 ALA A CA 1
ATOM 721 C C . ALA A 1 85 ? 3.296 -7.006 -3.321 1.00 93.25 85 ALA A C 1
ATOM 723 O O . ALA A 1 85 ? 2.309 -7.717 -3.122 1.00 93.25 85 ALA A O 1
ATOM 724 N N . GLU A 1 86 ? 3.679 -6.608 -4.525 1.00 94.50 86 GLU A N 1
ATOM 725 C CA . GLU A 1 86 ? 3.097 -7.083 -5.770 1.00 94.50 86 GLU A CA 1
ATOM 726 C C . GLU A 1 86 ? 4.215 -7.336 -6.777 1.00 94.50 86 GLU A C 1
ATOM 728 O O . GLU A 1 86 ? 5.046 -6.462 -7.036 1.00 94.50 86 GLU A O 1
ATOM 733 N N . THR A 1 87 ? 4.200 -8.531 -7.359 1.00 95.81 87 THR A N 1
ATOM 734 C CA . THR A 1 87 ? 5.012 -8.888 -8.520 1.00 95.81 87 THR A CA 1
ATOM 735 C C . THR A 1 87 ? 4.065 -9.040 -9.693 1.00 95.81 87 THR A C 1
ATOM 737 O O . THR A 1 87 ? 3.182 -9.898 -9.679 1.00 95.81 87 THR A O 1
ATOM 740 N N . ARG A 1 88 ? 4.222 -8.186 -10.701 1.00 94.62 88 ARG A N 1
ATOM 741 C CA . ARG A 1 88 ? 3.408 -8.267 -11.911 1.00 94.62 88 ARG A CA 1
ATOM 742 C C . ARG A 1 88 ? 3.942 -9.335 -12.870 1.00 94.62 88 ARG A C 1
ATOM 744 O O . ARG A 1 88 ? 5.135 -9.640 -12.829 1.00 94.62 88 ARG A O 1
ATOM 751 N N . PRO A 1 89 ? 3.082 -9.917 -13.725 1.00 94.25 89 PRO A N 1
ATOM 752 C CA . PRO A 1 89 ? 3.543 -10.838 -14.756 1.00 94.25 89 PRO A CA 1
ATOM 753 C C . PRO A 1 89 ? 4.562 -10.146 -15.679 1.00 94.25 89 PRO A C 1
ATOM 755 O O . PRO A 1 89 ? 4.476 -8.931 -15.875 1.00 94.25 89 PRO A O 1
ATOM 758 N N . PRO A 1 90 ? 5.529 -10.892 -16.243 1.00 94.12 90 PRO A N 1
ATOM 759 C CA . PRO A 1 90 ? 6.490 -10.330 -17.180 1.00 94.12 90 PRO A CA 1
ATOM 760 C C . PRO A 1 90 ? 5.765 -9.724 -18.381 1.00 94.12 90 PRO A C 1
ATOM 762 O O . PRO A 1 90 ? 4.874 -10.339 -18.963 1.00 94.12 90 PRO A O 1
ATOM 765 N N . THR A 1 91 ? 6.185 -8.525 -18.758 1.00 94.88 91 THR A N 1
ATOM 766 C CA . THR A 1 91 ? 5.726 -7.822 -19.955 1.00 94.88 91 THR A CA 1
ATOM 767 C C . THR A 1 91 ? 6.922 -7.531 -20.863 1.00 94.88 91 THR A C 1
ATOM 769 O O . THR A 1 91 ? 8.067 -7.819 -20.504 1.00 94.88 91 THR A O 1
ATOM 772 N N . SER A 1 92 ? 6.686 -6.991 -22.054 1.00 92.62 92 SER A N 1
ATOM 773 C CA . SER A 1 92 ? 7.734 -6.652 -23.016 1.00 92.62 92 SER A CA 1
ATOM 774 C C . SER A 1 92 ? 7.637 -5.202 -23.462 1.00 92.62 92 SER A C 1
ATOM 776 O O . SER A 1 92 ? 6.554 -4.740 -23.803 1.00 92.62 92 SER A O 1
ATOM 778 N N . GLY A 1 93 ? 8.777 -4.523 -23.539 1.00 88.88 93 GLY A N 1
ATOM 779 C CA . GLY A 1 93 ? 8.913 -3.195 -24.132 1.00 88.88 93 GLY A CA 1
ATOM 780 C C . GLY A 1 93 ? 10.048 -3.215 -25.147 1.00 88.88 93 GLY A C 1
ATOM 781 O O . GLY A 1 93 ? 11.088 -3.827 -24.901 1.00 88.88 93 GLY A O 1
ATOM 782 N N . LYS A 1 94 ? 9.858 -2.591 -26.314 1.00 88.31 94 LYS A N 1
ATOM 783 C CA . LYS A 1 94 ? 10.880 -2.525 -27.384 1.00 88.31 94 LYS A CA 1
ATOM 784 C C . LYS A 1 94 ? 11.496 -3.894 -27.748 1.00 88.31 94 LYS A C 1
ATOM 786 O O . LYS A 1 94 ? 12.689 -3.992 -28.017 1.00 88.31 94 LYS A O 1
ATOM 791 N N . GLY A 1 95 ? 10.688 -4.958 -27.714 1.00 90.69 95 GLY A N 1
ATOM 792 C CA . GLY A 1 95 ? 11.113 -6.327 -28.035 1.00 90.69 95 GLY A CA 1
ATOM 793 C C . GLY A 1 95 ? 11.856 -7.074 -26.920 1.00 90.69 95 GLY A C 1
ATOM 794 O O . GLY A 1 95 ? 12.315 -8.190 -27.147 1.00 90.69 95 GLY A O 1
ATOM 795 N N . LEU A 1 96 ? 11.973 -6.504 -25.717 1.00 94.56 96 LEU A N 1
ATOM 796 C CA . LEU A 1 96 ? 12.665 -7.122 -24.586 1.00 94.56 96 LEU A CA 1
ATOM 797 C C . LEU A 1 96 ? 11.760 -7.238 -23.365 1.00 94.56 96 LEU A C 1
ATOM 799 O O . LEU A 1 96 ? 10.997 -6.327 -23.048 1.00 94.56 96 LEU A O 1
ATOM 803 N N . ALA A 1 97 ? 11.883 -8.354 -22.652 1.00 95.56 97 ALA A N 1
ATOM 804 C CA . ALA A 1 97 ? 11.086 -8.615 -21.463 1.00 95.56 97 ALA A CA 1
ATOM 805 C C . ALA A 1 97 ? 11.565 -7.812 -20.241 1.00 95.56 97 ALA A C 1
ATOM 807 O O . ALA A 1 97 ? 12.762 -7.550 -20.069 1.00 95.56 97 ALA A O 1
ATOM 808 N N . TYR A 1 98 ? 10.627 -7.472 -19.361 1.00 96.38 98 TYR A N 1
ATOM 809 C CA . TYR A 1 98 ? 10.885 -6.998 -18.008 1.00 96.38 98 TYR A CA 1
ATOM 810 C C . TYR A 1 98 ? 9.756 -7.370 -17.048 1.00 96.38 98 TYR A C 1
ATOM 812 O O . TYR A 1 98 ? 8.624 -7.640 -17.440 1.00 96.38 98 TYR A O 1
ATOM 820 N N . VAL A 1 99 ? 10.086 -7.368 -15.763 1.00 96.31 99 VAL A N 1
ATOM 821 C CA . VAL A 1 99 ? 9.179 -7.604 -14.641 1.00 96.31 99 VAL A CA 1
ATOM 822 C C . VAL A 1 99 ? 9.240 -6.393 -13.723 1.00 96.31 99 VAL A C 1
ATOM 824 O O . VAL A 1 99 ? 10.326 -5.868 -13.454 1.00 96.31 99 VAL A O 1
ATOM 827 N N . VAL A 1 100 ? 8.078 -5.965 -13.233 1.00 97.25 100 VAL A N 1
ATOM 828 C CA . VAL A 1 100 ? 7.965 -4.907 -12.228 1.00 97.25 100 VAL A CA 1
ATOM 829 C C . VAL A 1 100 ? 7.512 -5.502 -10.905 1.00 97.25 100 VAL A C 1
ATOM 831 O O . VAL A 1 100 ? 6.500 -6.198 -10.824 1.00 97.25 100 VAL A O 1
ATOM 834 N N . GLU A 1 101 ? 8.249 -5.165 -9.858 1.00 95.19 101 GLU A N 1
ATOM 835 C CA . GLU A 1 101 ? 7.978 -5.561 -8.485 1.00 95.19 101 GLU A CA 1
ATOM 836 C C . GLU A 1 101 ? 7.902 -4.305 -7.629 1.00 95.19 101 GLU A C 1
ATOM 838 O O . GLU A 1 101 ? 8.724 -3.393 -7.760 1.00 95.19 101 GLU A O 1
ATOM 843 N N . ALA A 1 102 ? 6.930 -4.246 -6.732 1.00 96.25 102 ALA A N 1
ATOM 844 C CA . ALA A 1 102 ? 6.847 -3.167 -5.767 1.00 96.25 102 ALA A CA 1
ATOM 845 C C . ALA A 1 102 ? 6.476 -3.700 -4.389 1.00 96.25 102 ALA A C 1
ATOM 847 O O . ALA A 1 102 ? 5.772 -4.697 -4.256 1.00 96.25 102 ALA A O 1
ATOM 848 N N . ALA A 1 103 ? 6.940 -3.007 -3.358 1.00 94.56 103 ALA A N 1
ATOM 849 C CA . ALA A 1 103 ? 6.556 -3.243 -1.981 1.00 94.56 103 ALA A CA 1
ATOM 850 C C . ALA A 1 103 ? 6.268 -1.913 -1.287 1.00 94.56 103 ALA A C 1
ATOM 852 O O . ALA A 1 103 ? 6.936 -0.904 -1.525 1.00 94.56 103 ALA A O 1
ATOM 853 N N . LEU A 1 104 ? 5.261 -1.920 -0.423 1.00 93.62 104 LEU A N 1
ATOM 854 C CA . LEU A 1 104 ? 4.846 -0.786 0.386 1.00 93.62 104 LEU A CA 1
ATOM 855 C C . LEU A 1 104 ? 4.775 -1.241 1.833 1.00 93.62 104 LEU A C 1
ATOM 857 O O . LEU A 1 104 ? 4.074 -2.201 2.152 1.00 93.62 104 LEU A O 1
ATOM 861 N N . ALA A 1 105 ? 5.483 -0.520 2.691 1.00 91.94 105 ALA A N 1
ATOM 862 C CA . ALA A 1 105 ? 5.381 -0.645 4.134 1.00 91.94 105 ALA A CA 1
ATOM 863 C C . ALA A 1 105 ? 4.781 0.644 4.695 1.00 91.94 105 ALA A C 1
ATOM 865 O O . ALA A 1 105 ? 5.246 1.736 4.374 1.00 91.94 105 ALA A O 1
ATOM 866 N N . TYR A 1 106 ? 3.749 0.513 5.516 1.00 90.31 106 TYR A N 1
ATOM 867 C CA . TYR A 1 106 ? 3.095 1.595 6.235 1.00 90.31 106 TYR A CA 1
ATOM 868 C C . TYR A 1 106 ? 2.990 1.190 7.700 1.00 90.31 106 TYR A C 1
ATOM 870 O O . TYR A 1 106 ? 2.439 0.141 8.005 1.00 90.31 106 TYR A O 1
ATOM 878 N N . CYS A 1 107 ? 3.507 2.002 8.607 1.00 86.50 107 CYS A N 1
ATOM 879 C CA . CYS A 1 107 ? 3.545 1.676 10.030 1.00 86.50 107 CYS A CA 1
ATOM 880 C C . CYS A 1 107 ? 3.300 2.953 10.816 1.00 86.50 107 CYS A C 1
ATOM 882 O O . CYS A 1 107 ? 3.953 3.947 10.555 1.00 86.50 107 CYS A O 1
ATOM 884 N N . ASN A 1 108 ? 2.363 2.972 11.759 1.00 78.75 108 ASN A N 1
ATOM 885 C CA . ASN A 1 108 ? 2.092 4.201 12.514 1.00 78.75 108 ASN A CA 1
ATOM 886 C C . ASN A 1 108 ? 3.095 4.444 13.661 1.00 78.75 108 ASN A C 1
ATOM 888 O O . ASN A 1 108 ? 3.152 5.547 14.202 1.00 78.75 108 ASN A O 1
ATOM 892 N N . ASP A 1 109 ? 3.870 3.422 14.031 1.00 78.44 109 ASP A N 1
ATOM 893 C CA . ASP A 1 109 ? 4.855 3.476 15.107 1.00 78.44 109 ASP A CA 1
ATOM 894 C C . ASP A 1 109 ? 6.219 3.957 14.587 1.00 78.44 109 ASP A C 1
ATOM 896 O O . ASP A 1 109 ? 6.928 3.265 13.850 1.00 78.44 109 ASP A O 1
ATOM 900 N N . SER A 1 110 ? 6.617 5.151 15.026 1.00 69.12 110 SER A N 1
ATOM 901 C CA . SER A 1 110 ? 7.889 5.772 14.655 1.00 69.12 110 SER A CA 1
ATOM 902 C C . SER A 1 110 ? 9.119 4.998 15.137 1.00 69.12 110 SER A C 1
ATOM 904 O O . SER A 1 110 ? 10.213 5.233 14.625 1.00 69.12 110 SER A O 1
ATOM 906 N N . LYS A 1 111 ? 8.971 4.066 16.092 1.00 73.50 111 LYS A N 1
ATOM 907 C CA . LYS A 1 111 ? 10.070 3.199 16.548 1.00 73.50 111 LYS A CA 1
ATOM 908 C C . LYS A 1 111 ? 10.375 2.064 15.573 1.00 73.50 111 LYS A C 1
ATOM 910 O O . LYS A 1 111 ? 11.518 1.620 15.510 1.00 73.50 111 LYS A O 1
ATOM 915 N N . LYS A 1 112 ? 9.368 1.582 14.839 1.00 74.00 112 LYS A N 1
ATOM 916 C CA . LYS A 1 112 ? 9.510 0.458 13.903 1.00 74.00 112 LYS A CA 1
ATOM 917 C C . LYS A 1 112 ? 9.847 0.926 12.492 1.00 74.00 112 LYS A C 1
ATOM 919 O O . LYS A 1 112 ? 10.635 0.278 11.806 1.00 74.00 112 LYS A O 1
ATOM 924 N N . LEU A 1 113 ? 9.271 2.050 12.063 1.00 78.56 113 LEU A N 1
ATOM 925 C CA . LEU A 1 113 ? 9.525 2.628 10.749 1.00 78.56 113 LEU A CA 1
ATOM 926 C C . LEU A 1 113 ? 9.829 4.121 10.870 1.00 78.56 113 LEU A C 1
ATOM 928 O O . LEU A 1 113 ? 8.963 4.919 11.230 1.00 78.56 113 LEU A O 1
ATOM 932 N N . ASP A 1 114 ? 11.056 4.506 10.511 1.00 79.06 114 ASP A N 1
ATOM 933 C CA . ASP A 1 114 ? 11.421 5.920 10.474 1.00 79.06 114 ASP A CA 1
ATOM 934 C C . ASP A 1 114 ? 10.566 6.658 9.439 1.00 79.06 114 ASP A C 1
ATOM 936 O O . ASP A 1 114 ? 10.484 6.278 8.261 1.00 79.06 114 ASP A O 1
ATOM 940 N N . THR A 1 115 ? 9.929 7.733 9.897 1.00 83.81 115 THR A N 1
ATOM 941 C CA . THR A 1 115 ? 9.082 8.565 9.051 1.00 83.81 115 THR A CA 1
ATOM 942 C C . THR A 1 115 ? 9.976 9.399 8.136 1.00 83.81 115 THR A C 1
ATOM 944 O O . THR A 1 115 ? 10.767 10.208 8.627 1.00 83.81 115 THR A O 1
ATOM 947 N N . PRO A 1 116 ? 9.857 9.263 6.803 1.00 84.88 116 PRO A N 1
ATOM 948 C CA . PRO A 1 116 ? 10.643 10.050 5.863 1.00 84.88 116 PRO A CA 1
ATOM 949 C C . PRO A 1 116 ? 10.514 11.554 6.139 1.00 84.88 116 PRO A C 1
ATOM 951 O O . PRO A 1 116 ? 9.435 12.136 6.031 1.00 84.88 116 PRO A O 1
ATOM 954 N N . LYS A 1 117 ? 11.632 12.216 6.461 1.00 84.56 117 LYS A N 1
ATOM 955 C CA . LYS A 1 117 ? 11.655 13.680 6.638 1.00 84.56 117 LYS A CA 1
ATOM 956 C C . LYS A 1 117 ? 11.547 14.410 5.301 1.00 84.56 117 LYS A C 1
ATOM 958 O O . LYS A 1 117 ? 10.961 15.485 5.227 1.00 84.56 117 LYS A O 1
ATOM 963 N N . ARG A 1 118 ? 12.119 13.829 4.242 1.00 87.56 118 ARG A N 1
ATOM 964 C CA . ARG A 1 118 ? 12.102 14.368 2.876 1.00 87.56 118 ARG A CA 1
ATOM 965 C C . ARG A 1 118 ? 11.373 13.413 1.941 1.00 87.56 118 ARG A C 1
ATOM 967 O O . ARG A 1 118 ? 11.483 12.199 2.081 1.00 87.56 118 ARG A O 1
ATOM 974 N N . SER A 1 119 ? 10.715 13.967 0.925 1.00 87.31 119 SER A N 1
ATOM 975 C CA . SER A 1 119 ? 9.967 13.196 -0.077 1.00 87.31 119 SER A CA 1
ATOM 976 C C . SER A 1 119 ? 10.832 12.147 -0.793 1.00 87.31 119 SER A C 1
ATOM 978 O O . SER A 1 119 ? 10.385 11.032 -1.039 1.00 87.31 119 SER A O 1
ATOM 980 N N . ARG A 1 120 ? 12.109 12.455 -1.056 1.00 85.44 120 ARG A N 1
ATOM 981 C CA . ARG A 1 120 ? 13.066 11.515 -1.670 1.00 85.44 120 ARG A CA 1
ATOM 982 C C . ARG A 1 120 ? 13.362 10.278 -0.807 1.00 85.44 120 ARG A C 1
ATOM 984 O O . ARG A 1 120 ? 13.750 9.257 -1.357 1.00 85.44 120 ARG A O 1
ATOM 991 N N . ASP A 1 121 ? 13.201 10.373 0.516 1.00 88.12 121 ASP A N 1
ATOM 992 C CA . ASP A 1 121 ? 13.533 9.293 1.455 1.00 88.12 121 ASP A CA 1
ATOM 993 C C . ASP A 1 121 ? 12.380 8.266 1.557 1.00 88.12 121 ASP A C 1
ATOM 995 O O . ASP A 1 121 ? 12.511 7.241 2.229 1.00 88.12 121 ASP A O 1
ATOM 999 N N . VAL A 1 122 ? 11.240 8.540 0.909 1.00 92.06 122 VAL A N 1
ATOM 1000 C CA . VAL A 1 122 ? 10.067 7.652 0.834 1.00 92.06 122 VAL A CA 1
ATOM 1001 C C . VAL A 1 122 ? 10.317 6.489 -0.127 1.00 92.06 122 VAL A C 1
ATOM 1003 O O . VAL A 1 122 ? 9.882 5.370 0.135 1.00 92.06 122 VAL A O 1
ATOM 1006 N N . LEU A 1 123 ? 11.003 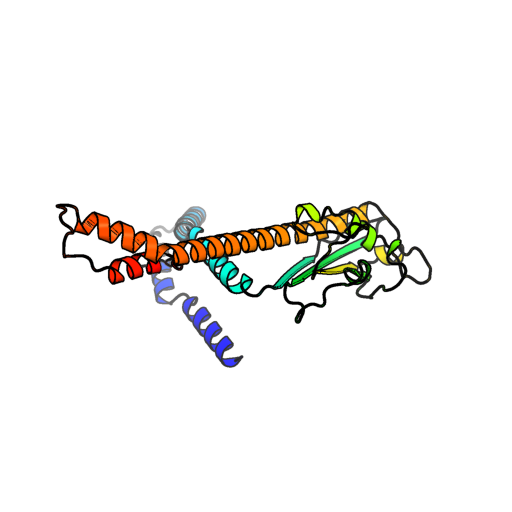6.752 -1.243 1.00 94.06 123 LEU A N 1
ATOM 1007 C CA . LEU A 1 123 ? 11.102 5.844 -2.382 1.00 94.06 123 LEU A CA 1
ATOM 1008 C C . LEU A 1 123 ? 12.511 5.272 -2.527 1.00 94.06 123 LEU A C 1
ATOM 1010 O O . LEU A 1 123 ? 13.468 5.988 -2.817 1.00 94.06 123 LEU A O 1
ATOM 1014 N N . SER A 1 124 ? 12.604 3.952 -2.435 1.00 93.12 124 SER A N 1
ATOM 1015 C CA . SER A 1 124 ? 13.805 3.181 -2.729 1.00 93.12 124 SER A CA 1
ATOM 1016 C C . SER A 1 124 ? 13.675 2.540 -4.110 1.00 93.12 124 SER A C 1
ATOM 1018 O O . SER A 1 124 ? 12.772 1.746 -4.370 1.00 93.12 124 SER A O 1
ATOM 1020 N N . ARG A 1 125 ? 14.574 2.916 -5.021 1.00 94.75 125 ARG A N 1
ATOM 1021 C CA . ARG A 1 125 ? 14.555 2.475 -6.420 1.00 94.75 125 ARG A CA 1
ATOM 1022 C C . ARG A 1 125 ? 15.584 1.382 -6.631 1.00 94.75 125 ARG A C 1
ATOM 1024 O O . ARG A 1 125 ? 16.750 1.560 -6.276 1.00 94.75 125 ARG A O 1
ATOM 1031 N N . PHE A 1 126 ? 15.165 0.305 -7.272 1.00 94.44 126 PHE A N 1
ATOM 1032 C CA . PHE A 1 126 ? 16.016 -0.811 -7.640 1.00 94.44 126 PHE A CA 1
ATOM 1033 C C . PHE A 1 126 ? 15.865 -1.126 -9.122 1.00 94.44 126 PHE A C 1
ATOM 1035 O O . PHE A 1 126 ? 14.798 -0.983 -9.718 1.00 94.44 126 PHE A O 1
ATOM 1042 N N . VAL A 1 127 ? 16.974 -1.540 -9.717 1.00 95.12 127 VAL A N 1
ATOM 1043 C CA . VAL A 1 127 ? 17.036 -1.993 -11.101 1.00 95.12 127 VAL A CA 1
ATOM 1044 C C . VAL A 1 127 ? 17.908 -3.230 -11.137 1.00 95.12 127 VAL A C 1
ATOM 1046 O O . VAL A 1 127 ? 19.063 -3.151 -10.718 1.00 95.12 127 VAL A O 1
ATOM 1049 N N . ASN A 1 128 ? 17.376 -4.360 -11.606 1.00 92.44 128 ASN A N 1
ATOM 1050 C CA . ASN A 1 128 ? 18.039 -5.664 -11.533 1.00 92.44 128 ASN A CA 1
ATOM 1051 C C . ASN A 1 128 ? 18.621 -5.905 -10.129 1.00 92.44 128 ASN A C 1
ATOM 1053 O O . ASN A 1 128 ? 19.809 -6.189 -9.976 1.00 92.44 128 ASN A O 1
ATOM 1057 N N . ARG A 1 129 ? 17.799 -5.685 -9.088 1.00 89.19 129 ARG A N 1
ATOM 1058 C CA . ARG A 1 129 ? 18.180 -5.823 -7.667 1.00 89.19 129 ARG A CA 1
ATOM 1059 C C . ARG A 1 129 ? 19.317 -4.899 -7.202 1.00 89.19 129 ARG A C 1
ATOM 1061 O O . ARG A 1 129 ? 19.774 -5.006 -6.070 1.00 89.19 129 ARG A O 1
ATOM 1068 N N . THR A 1 130 ? 19.747 -3.951 -8.034 1.00 93.19 130 THR A N 1
ATOM 1069 C CA . THR A 1 130 ? 20.788 -2.974 -7.700 1.00 93.19 130 THR A CA 1
ATOM 1070 C C . THR A 1 130 ? 20.145 -1.659 -7.250 1.00 93.19 130 THR A C 1
ATOM 1072 O O . THR A 1 130 ? 19.373 -1.083 -8.025 1.00 93.19 130 THR A O 1
ATOM 1075 N N . PRO A 1 131 ? 20.459 -1.141 -6.048 1.00 93.25 131 PRO A N 1
ATOM 1076 C CA . PRO A 1 131 ? 19.895 0.115 -5.561 1.00 93.25 131 PRO A CA 1
ATOM 1077 C C . PRO A 1 131 ? 20.388 1.312 -6.382 1.00 93.25 131 PRO A C 1
ATOM 1079 O O . PRO A 1 131 ? 21.563 1.402 -6.746 1.00 93.25 131 PRO A O 1
ATOM 1082 N N . LYS A 1 132 ? 19.489 2.262 -6.657 1.00 92.88 132 LYS A N 1
ATOM 1083 C CA . LYS A 1 132 ? 19.772 3.489 -7.416 1.00 92.88 132 LYS A CA 1
ATOM 1084 C C . LYS A 1 132 ? 19.526 4.720 -6.551 1.00 92.88 132 LYS A C 1
ATOM 1086 O O . LYS A 1 132 ? 18.387 5.082 -6.265 1.00 92.88 132 LYS A O 1
ATOM 1091 N N . LEU A 1 133 ? 20.615 5.370 -6.136 1.00 90.25 133 LEU A N 1
ATOM 1092 C CA . LEU A 1 133 ? 20.580 6.453 -5.143 1.00 90.25 133 LEU A CA 1
ATOM 1093 C C . LEU A 1 133 ? 20.511 7.858 -5.764 1.00 90.25 133 LEU A C 1
ATOM 1095 O O . LEU A 1 133 ? 19.836 8.729 -5.222 1.00 90.25 133 LEU A O 1
ATOM 1099 N N . ARG A 1 134 ? 21.184 8.088 -6.899 1.00 92.00 134 ARG A N 1
ATOM 1100 C CA . ARG A 1 134 ? 21.279 9.408 -7.555 1.00 92.00 134 ARG A CA 1
ATOM 1101 C C . ARG A 1 134 ? 20.236 9.590 -8.655 1.00 92.00 134 ARG A C 1
ATOM 1103 O O . ARG A 1 134 ? 19.620 8.616 -9.083 1.00 92.00 134 ARG A O 1
ATOM 1110 N N . ASP A 1 135 ? 20.044 10.834 -9.087 1.00 91.56 135 ASP A N 1
ATOM 1111 C CA . ASP A 1 135 ? 19.179 11.209 -10.216 1.00 91.56 135 ASP A CA 1
ATOM 1112 C C . ASP A 1 135 ? 17.723 10.742 -10.046 1.00 91.56 135 ASP A C 1
ATOM 1114 O O . ASP A 1 135 ? 17.069 10.269 -10.975 1.00 91.56 135 ASP A O 1
ATOM 1118 N N . SER A 1 136 ? 17.203 10.839 -8.817 1.00 90.06 136 SER A N 1
ATOM 1119 C CA . SER A 1 136 ? 15.850 10.376 -8.495 1.00 90.06 136 SER A CA 1
ATOM 1120 C C . SER A 1 136 ? 14.767 11.187 -9.198 1.00 90.06 136 SER A C 1
ATOM 1122 O O . SER A 1 136 ? 13.784 10.592 -9.623 1.00 90.06 136 SER A O 1
ATOM 1124 N N . ALA A 1 137 ? 14.943 12.500 -9.360 1.00 90.00 137 ALA A N 1
ATOM 1125 C CA . ALA A 1 137 ? 13.940 13.371 -9.973 1.00 90.00 137 ALA A CA 1
ATOM 1126 C C . ALA A 1 137 ? 13.629 12.991 -11.430 1.00 90.00 137 ALA A C 1
ATOM 1128 O O . ALA A 1 137 ? 12.475 13.042 -11.845 1.00 90.00 137 ALA A O 1
ATOM 1129 N N . ASP A 1 138 ? 14.641 12.560 -12.187 1.00 91.81 138 ASP A N 1
ATOM 1130 C CA . ASP A 1 138 ? 14.494 12.286 -13.618 1.00 91.81 138 ASP A CA 1
ATOM 1131 C C . ASP A 1 138 ? 14.315 10.792 -13.956 1.00 91.81 138 ASP A C 1
ATOM 1133 O O . ASP A 1 138 ? 14.255 10.396 -15.120 1.00 91.81 138 ASP A O 1
ATOM 1137 N N . CYS A 1 139 ? 14.208 9.939 -12.935 1.00 95.25 139 CYS A N 1
ATOM 1138 C CA . CYS A 1 139 ? 14.033 8.503 -13.106 1.00 95.25 139 CYS A CA 1
ATOM 1139 C C . CYS A 1 139 ? 12.570 8.138 -13.393 1.00 95.25 139 CYS A C 1
ATOM 1141 O O . CYS A 1 139 ? 11.673 8.532 -12.646 1.00 95.25 139 CYS A O 1
ATOM 1143 N N . ALA A 1 140 ? 12.346 7.280 -14.395 1.00 96.50 140 ALA A N 1
ATOM 1144 C CA . ALA A 1 140 ? 11.018 6.758 -14.729 1.00 96.50 140 ALA A CA 1
ATOM 1145 C C . ALA A 1 140 ? 10.274 6.138 -13.533 1.00 96.50 140 ALA A C 1
ATOM 1147 O O . ALA A 1 140 ? 9.078 6.356 -13.383 1.00 96.50 140 ALA A O 1
ATOM 1148 N N . ILE A 1 141 ? 10.976 5.439 -12.628 1.00 96.44 141 ILE A N 1
ATOM 1149 C CA . ILE A 1 141 ? 10.370 4.875 -11.408 1.00 96.44 141 ILE A CA 1
ATOM 1150 C C . ILE A 1 141 ? 9.737 5.974 -10.553 1.00 96.44 141 ILE A C 1
ATOM 1152 O O . ILE A 1 141 ? 8.593 5.845 -10.127 1.00 96.44 141 ILE A O 1
ATOM 1156 N N . THR A 1 142 ? 10.465 7.065 -10.311 1.00 96.25 142 THR A N 1
ATOM 1157 C CA . THR A 1 142 ? 9.953 8.180 -9.509 1.00 96.25 142 THR A CA 1
ATOM 1158 C C . THR A 1 142 ? 8.749 8.806 -10.188 1.00 96.25 142 THR A C 1
ATOM 1160 O O . THR A 1 142 ? 7.717 8.965 -9.547 1.00 96.25 142 THR A O 1
ATOM 1163 N N . LYS A 1 143 ? 8.838 9.085 -11.490 1.00 96.31 143 LYS A N 1
ATOM 1164 C CA . LYS A 1 143 ? 7.737 9.694 -12.246 1.00 96.31 143 LYS A CA 1
ATOM 1165 C C . LYS A 1 143 ? 6.494 8.799 -12.281 1.00 96.31 143 LYS A C 1
ATOM 1167 O O . LYS A 1 143 ? 5.382 9.290 -12.110 1.00 96.31 143 LYS A O 1
ATOM 1172 N N . ALA A 1 144 ? 6.666 7.480 -12.379 1.00 97.00 144 ALA A N 1
ATOM 1173 C CA . ALA A 1 144 ? 5.565 6.528 -12.260 1.00 97.00 144 ALA A CA 1
ATOM 1174 C C . ALA A 1 144 ? 4.910 6.575 -10.872 1.00 97.00 144 ALA A C 1
ATOM 1176 O O . ALA A 1 144 ? 3.686 6.658 -10.785 1.00 97.00 144 ALA A O 1
ATOM 1177 N N . VAL A 1 145 ? 5.697 6.603 -9.791 1.00 96.56 145 VAL A N 1
ATOM 1178 C CA . VAL A 1 145 ? 5.181 6.739 -8.414 1.00 96.56 145 VAL A CA 1
ATOM 1179 C C . VAL A 1 145 ? 4.431 8.063 -8.239 1.00 96.56 145 VAL A C 1
ATOM 1181 O O . VAL A 1 145 ? 3.370 8.088 -7.623 1.00 96.56 145 VAL A O 1
ATOM 1184 N N . GLN A 1 146 ? 4.935 9.153 -8.818 1.00 96.00 146 GLN A N 1
ATOM 1185 C CA . GLN A 1 146 ? 4.278 10.464 -8.802 1.00 96.00 146 GLN A CA 1
ATOM 1186 C C . GLN A 1 146 ? 2.993 10.499 -9.637 1.00 96.00 146 GLN A C 1
ATOM 1188 O O . GLN A 1 146 ? 2.114 11.307 -9.365 1.00 96.00 146 GLN A O 1
ATOM 1193 N N . SER A 1 147 ? 2.849 9.630 -10.639 1.00 96.06 147 SER A N 1
ATOM 1194 C CA . SER A 1 147 ? 1.639 9.547 -11.470 1.00 96.06 147 SER A CA 1
ATOM 1195 C C . SER A 1 147 ? 0.462 8.830 -10.787 1.00 96.06 147 SER A C 1
ATOM 1197 O O . SER A 1 147 ? -0.671 8.871 -11.281 1.00 96.06 147 SER A O 1
ATOM 1199 N N . VAL A 1 148 ? 0.713 8.146 -9.665 1.00 96.56 148 VAL A N 1
ATOM 1200 C CA . VAL A 1 148 ? -0.314 7.459 -8.874 1.00 96.56 148 VAL A CA 1
ATOM 1201 C C . VAL A 1 148 ? -1.085 8.487 -8.043 1.00 96.56 148 VAL A C 1
ATOM 1203 O O . VAL A 1 148 ? -0.507 9.319 -7.346 1.00 96.56 148 VAL A O 1
ATOM 1206 N N . ASN A 1 149 ? -2.417 8.416 -8.068 1.00 95.81 149 ASN A N 1
ATOM 1207 C CA . ASN A 1 149 ? -3.254 9.268 -7.224 1.00 95.81 149 ASN A CA 1
ATOM 1208 C C . ASN A 1 149 ? -3.360 8.691 -5.799 1.00 95.81 149 ASN A C 1
ATOM 1210 O O . ASN A 1 149 ? -4.328 8.010 -5.457 1.00 95.81 149 ASN A O 1
ATOM 1214 N N . TRP A 1 150 ? -2.359 8.967 -4.961 1.00 96.00 150 TRP A N 1
ATOM 1215 C CA . TRP A 1 150 ? -2.268 8.451 -3.587 1.00 96.00 150 TRP A CA 1
ATOM 1216 C C . TRP A 1 150 ? -3.404 8.905 -2.662 1.00 96.00 150 TRP A C 1
ATOM 1218 O O . TRP A 1 150 ? -3.793 8.159 -1.759 1.00 96.00 150 TRP A O 1
ATOM 1228 N N . LYS A 1 151 ? -4.015 10.067 -2.929 1.00 94.69 151 LYS A N 1
ATOM 1229 C CA . LYS A 1 151 ? -5.158 10.577 -2.152 1.00 94.69 151 LYS A CA 1
ATOM 1230 C C . LYS A 1 151 ? -6.358 9.627 -2.207 1.00 94.69 151 LYS A C 1
ATOM 1232 O O . LYS A 1 151 ? -7.046 9.437 -1.202 1.00 94.69 151 LYS A O 1
ATOM 1237 N N . ASN A 1 152 ? -6.563 8.946 -3.339 1.00 95.00 152 ASN A N 1
ATOM 1238 C CA . ASN A 1 152 ? -7.615 7.931 -3.483 1.00 95.00 152 ASN A CA 1
ATOM 1239 C C . ASN A 1 152 ? -7.416 6.732 -2.541 1.00 95.00 152 ASN A C 1
ATOM 1241 O O . ASN A 1 152 ? -8.382 6.044 -2.201 1.00 95.00 152 ASN A O 1
ATOM 1245 N N . TYR A 1 153 ? -6.183 6.506 -2.087 1.00 94.88 153 TYR A N 1
ATOM 1246 C CA . TYR A 1 153 ? -5.803 5.438 -1.167 1.00 94.88 153 TYR A CA 1
ATOM 1247 C C . TYR A 1 153 ? -5.647 5.917 0.283 1.00 94.88 153 TYR A C 1
ATOM 1249 O O . TYR A 1 153 ? -5.061 5.204 1.089 1.00 94.88 153 TYR A O 1
ATOM 1257 N N . LYS A 1 154 ? -6.215 7.086 0.635 1.00 92.62 154 LYS A N 1
ATOM 1258 C CA . LYS A 1 154 ? -6.187 7.669 1.993 1.00 92.62 154 LYS A CA 1
ATOM 1259 C C . LYS A 1 154 ? -4.779 8.005 2.500 1.00 92.62 154 LYS A C 1
ATOM 1261 O O . LYS A 1 154 ? -4.550 8.012 3.707 1.00 92.62 154 LYS A O 1
ATOM 1266 N N . LEU A 1 155 ? -3.860 8.300 1.585 1.00 92.62 155 LEU A N 1
ATOM 1267 C CA . LEU A 1 155 ? -2.538 8.817 1.910 1.00 92.62 155 LEU A CA 1
ATOM 1268 C C . LEU A 1 155 ? -2.457 10.309 1.599 1.00 92.62 155 LEU A C 1
ATOM 1270 O O . LEU A 1 155 ? -2.932 10.765 0.555 1.00 92.62 155 LEU A O 1
ATOM 1274 N N . ASP A 1 156 ? -1.806 11.043 2.494 1.00 92.56 156 ASP A N 1
ATOM 1275 C CA . ASP A 1 156 ? -1.376 12.408 2.219 1.00 92.56 156 ASP A CA 1
ATOM 1276 C C . ASP A 1 156 ? -0.199 12.393 1.239 1.00 92.56 156 ASP A C 1
ATOM 1278 O O . ASP A 1 156 ? 0.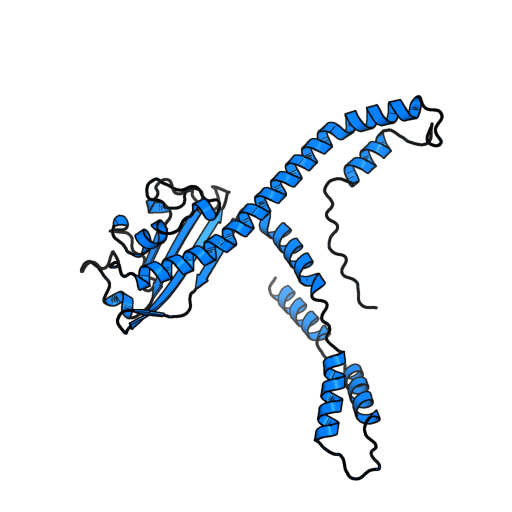463 11.371 1.051 1.00 92.56 156 ASP A O 1
ATOM 1282 N N . VAL A 1 157 ? 0.073 13.530 0.603 1.00 94.88 157 VAL A N 1
ATOM 1283 C CA . VAL A 1 157 ? 1.143 13.661 -0.394 1.00 94.88 157 VAL A CA 1
ATOM 1284 C C . VAL A 1 157 ? 2.008 14.886 -0.123 1.00 94.88 157 VAL A C 1
ATOM 1286 O O . VAL A 1 157 ? 1.549 15.866 0.462 1.00 94.88 157 VAL A O 1
ATOM 1289 N N . TYR A 1 158 ? 3.269 14.816 -0.540 1.00 93.25 158 TYR A N 1
ATOM 1290 C CA . TYR A 1 158 ? 4.146 15.981 -0.672 1.00 93.25 158 TYR A CA 1
ATOM 1291 C C . TYR A 1 158 ? 3.815 16.772 -1.952 1.00 93.25 158 TYR A C 1
ATOM 1293 O O . TYR A 1 158 ? 3.053 16.302 -2.797 1.00 93.25 158 TYR A O 1
ATOM 1301 N N . ASP A 1 159 ? 4.451 17.932 -2.142 1.00 92.12 159 ASP A N 1
ATOM 1302 C CA . ASP A 1 159 ? 4.255 18.791 -3.327 1.00 92.12 159 ASP A CA 1
ATOM 1303 C C . ASP A 1 159 ? 4.593 18.079 -4.643 1.00 92.12 159 ASP A C 1
ATOM 1305 O O . ASP A 1 159 ? 3.979 18.315 -5.678 1.00 92.12 159 ASP A O 1
ATOM 1309 N N . ASN A 1 160 ? 5.542 17.144 -4.595 1.00 91.44 160 ASN A N 1
ATOM 1310 C CA . ASN A 1 160 ? 5.941 16.331 -5.739 1.00 91.44 160 ASN A CA 1
ATOM 1311 C C . ASN A 1 160 ? 5.084 15.066 -5.918 1.00 91.44 160 ASN A C 1
ATOM 1313 O O . ASN A 1 160 ? 5.526 14.140 -6.591 1.00 91.44 160 ASN A O 1
ATOM 1317 N N . ASN A 1 161 ? 3.909 15.006 -5.286 1.00 93.94 161 ASN A N 1
ATOM 1318 C CA . ASN A 1 161 ? 2.936 13.913 -5.334 1.00 93.94 161 ASN A CA 1
ATOM 1319 C C . ASN A 1 161 ? 3.447 12.536 -4.858 1.00 93.94 161 ASN A C 1
ATOM 1321 O O . ASN A 1 161 ? 2.831 11.511 -5.143 1.00 93.94 161 ASN A O 1
ATOM 1325 N N . LEU A 1 162 ? 4.559 12.484 -4.116 1.00 94.56 162 LEU A N 1
ATOM 1326 C CA . LEU A 1 162 ? 4.968 11.276 -3.393 1.00 94.56 162 LEU A CA 1
ATOM 1327 C C . LEU A 1 162 ? 4.140 11.121 -2.110 1.00 94.56 162 LEU A C 1
ATOM 1329 O O . LEU A 1 162 ? 3.790 12.137 -1.500 1.00 94.56 162 LEU A O 1
ATOM 1333 N N . PRO A 1 163 ? 3.847 9.888 -1.663 1.00 93.62 163 PRO A N 1
ATOM 1334 C CA . PRO A 1 163 ? 3.062 9.684 -0.456 1.00 93.62 163 PRO A CA 1
ATOM 1335 C C . PRO A 1 163 ? 3.825 10.156 0.784 1.00 93.62 163 PRO A C 1
ATOM 1337 O O . PRO A 1 163 ? 5.036 9.969 0.908 1.00 93.62 163 PRO A O 1
ATOM 1340 N N . LYS A 1 164 ? 3.090 10.779 1.700 1.00 91.88 164 LYS A N 1
ATOM 1341 C CA . LYS A 1 164 ? 3.569 11.367 2.948 1.00 91.88 164 LYS A CA 1
ATOM 1342 C C . LYS A 1 164 ? 3.050 10.572 4.140 1.00 91.88 164 LYS A C 1
ATOM 1344 O O . LYS A 1 164 ? 1.947 10.032 4.118 1.00 91.88 164 LYS A O 1
ATOM 1349 N N . GLY A 1 165 ? 3.851 10.547 5.199 1.00 89.00 165 GLY A N 1
ATOM 1350 C CA . GLY A 1 165 ? 3.564 9.825 6.434 1.00 89.00 165 GLY A CA 1
ATOM 1351 C C . GLY A 1 165 ? 4.588 8.723 6.673 1.00 89.00 165 GLY A C 1
ATOM 1352 O O . GLY A 1 165 ? 5.608 8.678 5.982 1.00 89.00 165 GLY A O 1
ATOM 1353 N N . PRO A 1 166 ? 4.351 7.840 7.649 1.00 89.56 166 PRO A N 1
ATOM 1354 C CA . PRO A 1 166 ? 5.285 6.781 7.989 1.00 89.56 166 PRO A CA 1
ATOM 1355 C C . PRO A 1 166 ? 5.132 5.617 6.999 1.00 89.56 166 PRO A C 1
ATOM 1357 O O . PRO A 1 166 ? 4.542 4.572 7.275 1.00 89.56 166 PRO A O 1
ATOM 1360 N N . ILE A 1 167 ? 5.605 5.868 5.778 1.00 91.00 167 ILE A N 1
ATOM 1361 C CA . ILE A 1 167 ? 5.478 4.989 4.623 1.00 91.00 167 ILE A CA 1
ATOM 1362 C C . ILE A 1 167 ? 6.817 4.861 3.902 1.00 91.00 167 ILE A C 1
ATOM 1364 O O . ILE A 1 167 ? 7.560 5.832 3.748 1.00 91.00 167 ILE A O 1
ATOM 1368 N N . LYS A 1 168 ? 7.121 3.654 3.432 1.00 92.31 168 LYS A N 1
ATOM 1369 C CA . LYS A 1 168 ? 8.262 3.366 2.564 1.00 92.31 168 LYS A CA 1
ATOM 1370 C C . LYS A 1 168 ? 7.785 2.598 1.345 1.00 92.31 168 LYS A C 1
ATOM 1372 O O . LYS A 1 168 ? 7.002 1.657 1.456 1.00 92.31 168 LYS A O 1
ATOM 1377 N N . LEU A 1 169 ? 8.285 3.010 0.190 1.00 94.19 169 LEU A N 1
ATOM 1378 C CA . LEU A 1 169 ? 8.057 2.364 -1.090 1.00 94.19 169 LEU A CA 1
ATOM 1379 C C . LEU A 1 169 ? 9.367 1.787 -1.600 1.00 94.19 169 LEU A C 1
ATOM 1381 O O . LEU A 1 169 ? 10.393 2.466 -1.616 1.00 94.19 169 LEU A O 1
ATOM 1385 N N . LEU A 1 170 ? 9.308 0.556 -2.078 1.00 95.25 170 LEU A N 1
ATOM 1386 C CA . LEU A 1 170 ? 10.361 -0.072 -2.851 1.00 95.25 170 LEU A CA 1
ATOM 1387 C C . LEU A 1 170 ? 9.788 -0.417 -4.216 1.00 95.25 170 LEU A C 1
ATOM 1389 O O . LEU A 1 170 ? 8.721 -1.015 -4.301 1.00 95.25 170 LEU A O 1
ATOM 1393 N N . VAL A 1 171 ? 10.493 -0.046 -5.279 1.00 96.44 171 VAL A N 1
ATOM 1394 C CA . VAL A 1 171 ? 10.142 -0.452 -6.642 1.00 96.44 171 VAL A CA 1
ATOM 1395 C C . VAL A 1 171 ? 11.384 -1.021 -7.302 1.00 96.44 171 VAL A C 1
ATOM 1397 O O . VAL A 1 171 ? 12.419 -0.351 -7.353 1.00 96.44 171 VAL A O 1
ATOM 1400 N N . ASN A 1 172 ? 11.273 -2.248 -7.794 1.00 95.81 172 ASN A N 1
ATOM 1401 C CA . ASN A 1 172 ? 12.300 -2.947 -8.541 1.00 95.81 172 ASN A CA 1
ATOM 1402 C C . ASN A 1 172 ? 11.807 -3.237 -9.960 1.00 95.81 172 ASN A C 1
ATOM 1404 O O . ASN A 1 172 ? 10.664 -3.634 -10.174 1.00 95.81 172 ASN A O 1
ATOM 1408 N N . ILE A 1 173 ? 12.696 -3.056 -10.931 1.00 95.81 173 ILE A N 1
ATOM 1409 C CA . ILE A 1 173 ? 12.450 -3.441 -12.319 1.00 95.81 173 ILE A CA 1
ATOM 1410 C C . ILE A 1 173 ? 13.582 -4.353 -12.748 1.00 95.81 173 ILE A C 1
ATOM 1412 O O . ILE A 1 173 ? 14.753 -3.985 -12.627 1.00 95.81 173 ILE A O 1
ATOM 1416 N N . SER A 1 174 ? 13.227 -5.531 -13.245 1.00 94.25 174 SER A N 1
ATOM 1417 C CA . SER A 1 174 ? 14.186 -6.562 -13.626 1.00 94.25 174 SER A CA 1
ATOM 1418 C C . SER A 1 174 ? 13.991 -6.980 -15.077 1.00 94.25 174 SER A C 1
ATOM 1420 O O . SER A 1 174 ? 12.859 -7.182 -15.498 1.00 94.25 174 SER A O 1
ATOM 1422 N N . GLY A 1 175 ? 15.071 -7.157 -15.835 1.00 92.94 175 GLY A N 1
ATOM 1423 C CA . GLY A 1 175 ? 15.017 -7.759 -17.171 1.00 92.94 175 GLY A CA 1
ATOM 1424 C C . GLY A 1 175 ? 15.999 -7.165 -18.185 1.00 92.94 175 GLY A C 1
ATOM 1425 O O . GLY A 1 175 ? 16.599 -6.114 -17.933 1.00 92.94 175 GLY A O 1
ATOM 1426 N N . PRO A 1 176 ? 16.159 -7.822 -19.352 1.00 92.94 176 PRO A N 1
ATOM 1427 C CA . PRO A 1 176 ? 17.040 -7.370 -20.429 1.00 92.94 176 PRO A CA 1
ATOM 1428 C C . PRO A 1 176 ? 16.682 -5.974 -20.952 1.00 92.94 176 PRO A C 1
ATOM 1430 O O . PRO A 1 176 ? 17.578 -5.187 -21.253 1.00 92.94 176 PRO A O 1
ATOM 1433 N N . TYR A 1 177 ? 15.390 -5.634 -20.980 1.00 93.19 177 TYR A N 1
ATOM 1434 C CA . TYR A 1 177 ? 14.888 -4.318 -21.386 1.00 93.19 177 TYR A CA 1
ATOM 1435 C C . TYR A 1 177 ? 15.581 -3.166 -20.652 1.00 93.19 177 TYR A C 1
ATOM 1437 O O . TYR A 1 177 ? 15.966 -2.163 -21.249 1.00 93.19 177 TYR A O 1
ATOM 1445 N N . VAL A 1 178 ? 15.806 -3.328 -19.347 1.00 89.94 178 VAL A N 1
ATOM 1446 C CA . VAL A 1 178 ? 16.276 -2.243 -18.488 1.00 89.94 178 VAL A CA 1
ATOM 1447 C C . VAL A 1 178 ? 17.721 -1.834 -18.803 1.00 89.94 178 VAL A C 1
ATOM 1449 O O . VAL A 1 178 ? 18.106 -0.689 -18.569 1.00 89.94 178 VAL A O 1
ATOM 1452 N N . HIS A 1 179 ? 18.521 -2.727 -19.395 1.00 88.19 179 HIS A N 1
ATOM 1453 C CA . HIS A 1 179 ? 19.906 -2.428 -19.771 1.00 88.19 179 HIS A CA 1
ATOM 1454 C C . HIS A 1 179 ? 20.029 -1.361 -20.862 1.00 88.19 179 HIS A C 1
ATOM 1456 O O . HIS A 1 179 ? 21.014 -0.623 -20.864 1.00 88.19 179 HIS A O 1
ATOM 1462 N N . LEU A 1 180 ? 19.036 -1.257 -21.747 1.00 87.94 180 LEU A N 1
ATOM 1463 C CA . LEU A 1 180 ? 19.001 -0.279 -22.840 1.00 87.94 180 LEU A CA 1
ATOM 1464 C C . LEU A 1 180 ? 18.327 1.036 -22.437 1.00 87.94 180 LEU A C 1
ATOM 1466 O O . LEU A 1 180 ? 18.371 2.007 -23.184 1.00 87.94 180 LEU A O 1
ATOM 1470 N N . MET A 1 181 ? 17.714 1.078 -21.255 1.00 91.62 181 MET A N 1
ATOM 1471 C CA . MET A 1 181 ? 16.823 2.159 -20.839 1.00 91.62 181 MET A CA 1
ATOM 1472 C C . MET A 1 181 ? 17.441 3.037 -19.749 1.00 91.62 181 MET A C 1
ATOM 1474 O O . MET A 1 181 ? 16.723 3.598 -18.932 1.00 91.62 181 MET A O 1
ATOM 1478 N N . PHE A 1 182 ? 18.768 3.177 -19.702 1.00 94.38 182 PHE A N 1
ATOM 1479 C CA . PHE A 1 182 ? 19.425 4.146 -18.818 1.00 94.38 182 PHE A CA 1
ATOM 1480 C C . PHE A 1 182 ? 19.615 5.492 -19.522 1.00 94.38 182 PHE A C 1
ATOM 1482 O O . PHE A 1 182 ? 20.076 5.534 -20.658 1.00 94.38 182 PHE A O 1
ATOM 1489 N N . LYS A 1 183 ? 19.318 6.600 -18.828 1.00 93.19 183 LYS A N 1
ATOM 1490 C CA . LYS A 1 183 ? 19.495 7.961 -19.378 1.00 93.19 183 LYS A CA 1
ATOM 1491 C C . LYS A 1 183 ? 20.961 8.371 -19.528 1.00 93.19 183 LYS A C 1
ATOM 1493 O O . LYS A 1 183 ? 21.291 9.191 -20.375 1.00 93.19 183 LYS A O 1
ATOM 1498 N N . SER A 1 184 ? 21.837 7.835 -18.682 1.00 90.12 184 SER A N 1
ATOM 1499 C CA . SER A 1 184 ? 23.250 8.206 -18.622 1.00 90.12 184 SER A CA 1
ATOM 1500 C C . SER A 1 184 ? 24.145 6.980 -18.461 1.00 90.12 184 SER A C 1
ATOM 1502 O O . SER A 1 184 ? 23.727 5.942 -17.938 1.00 90.12 184 SER A O 1
ATOM 1504 N N . GLN A 1 185 ? 25.415 7.117 -18.851 1.00 89.19 185 GLN A N 1
ATOM 1505 C CA . GLN A 1 185 ? 26.423 6.055 -18.741 1.00 89.19 185 GLN A CA 1
ATOM 1506 C C . GLN A 1 185 ? 26.659 5.605 -17.289 1.00 89.19 185 GLN A C 1
ATOM 1508 O O . GLN A 1 185 ? 27.031 4.458 -17.047 1.00 89.19 185 GLN A O 1
ATOM 1513 N N . SER A 1 186 ? 26.380 6.476 -16.312 1.00 88.75 186 SER A N 1
ATOM 1514 C CA . SER A 1 186 ? 26.484 6.158 -14.884 1.00 88.75 186 SER A CA 1
ATOM 1515 C C . SER A 1 186 ? 25.372 5.226 -14.380 1.00 88.75 186 SER A C 1
ATOM 1517 O O . SER A 1 186 ? 25.449 4.747 -13.249 1.00 88.75 186 SER A O 1
ATOM 1519 N N . LYS A 1 187 ? 24.354 4.932 -15.210 1.00 91.00 187 LYS A N 1
ATOM 1520 C CA . LYS A 1 187 ? 23.270 3.969 -14.943 1.00 91.00 187 LYS A CA 1
ATOM 1521 C C . LYS A 1 187 ? 22.534 4.224 -13.618 1.00 91.00 187 LYS A C 1
ATOM 1523 O O . LYS A 1 187 ? 22.208 3.281 -12.892 1.00 91.00 187 LYS A O 1
ATOM 1528 N N . ASN A 1 188 ? 22.270 5.494 -13.296 1.00 92.12 188 ASN A N 1
ATOM 1529 C CA . ASN A 1 188 ? 21.582 5.913 -12.062 1.00 92.12 188 ASN A CA 1
ATOM 1530 C C . ASN A 1 188 ? 20.071 6.156 -12.229 1.00 92.12 188 ASN A C 1
ATOM 1532 O O . ASN A 1 188 ? 19.305 5.974 -11.277 1.00 92.12 188 ASN A O 1
ATOM 1536 N N . ALA A 1 189 ? 19.629 6.524 -13.432 1.00 94.56 189 ALA A N 1
ATOM 1537 C CA . ALA A 1 189 ? 18.232 6.807 -13.741 1.00 94.56 189 ALA A CA 1
ATOM 1538 C C . ALA A 1 189 ? 17.772 6.069 -15.000 1.00 94.56 189 ALA A C 1
ATOM 1540 O O . ALA A 1 189 ? 18.491 6.006 -16.000 1.00 94.56 189 ALA A O 1
ATOM 1541 N N . LEU A 1 190 ? 16.554 5.531 -14.927 1.00 95.31 190 LEU A N 1
ATOM 1542 C CA . LEU A 1 190 ? 15.862 4.947 -16.071 1.00 95.31 190 LEU A CA 1
ATOM 1543 C C . LEU A 1 190 ? 15.182 6.014 -16.923 1.00 95.31 190 LEU A C 1
ATOM 1545 O O . LEU A 1 190 ? 14.595 6.956 -16.383 1.00 95.31 190 LEU A O 1
ATOM 1549 N N . ALA A 1 191 ? 15.261 5.818 -18.235 1.00 95.62 191 ALA A N 1
ATOM 1550 C CA . ALA A 1 191 ? 14.572 6.574 -19.262 1.00 95.62 191 ALA A CA 1
ATOM 1551 C C . ALA A 1 191 ? 13.061 6.377 -19.157 1.00 95.62 191 ALA A C 1
ATOM 1553 O O . ALA A 1 191 ? 12.587 5.303 -18.782 1.00 95.62 191 ALA A O 1
ATOM 1554 N N . GLU A 1 192 ? 12.319 7.436 -19.464 1.00 94.50 192 GLU A N 1
ATOM 1555 C CA . GLU A 1 192 ? 10.865 7.375 -19.524 1.00 94.50 192 GLU A CA 1
ATOM 1556 C C . GLU A 1 192 ? 10.423 6.632 -20.772 1.00 94.50 192 GLU A C 1
ATOM 1558 O O . GLU A 1 192 ? 10.926 6.865 -21.869 1.00 94.50 192 GLU A O 1
ATOM 1563 N N . ASP A 1 193 ? 9.465 5.746 -20.568 1.00 94.69 193 ASP A N 1
ATOM 1564 C CA . ASP A 1 193 ? 8.794 4.990 -21.603 1.00 94.69 193 ASP A CA 1
ATOM 1565 C C . ASP A 1 193 ? 7.361 4.769 -21.126 1.00 94.69 193 ASP A C 1
ATOM 1567 O O . ASP A 1 193 ? 7.141 4.476 -19.946 1.00 94.69 193 ASP A O 1
ATOM 1571 N N . GLU A 1 194 ? 6.379 4.993 -21.994 1.00 94.12 194 GLU A N 1
ATOM 1572 C CA . GLU A 1 194 ? 4.980 4.992 -21.571 1.00 94.12 194 GLU A CA 1
ATOM 1573 C C . GLU A 1 194 ? 4.531 3.640 -21.021 1.00 94.12 194 GLU A C 1
ATOM 1575 O O . GLU A 1 194 ? 3.807 3.600 -20.023 1.00 94.12 194 GLU A O 1
ATOM 1580 N N . ASP A 1 195 ? 4.972 2.545 -21.637 1.00 93.69 195 ASP A N 1
ATOM 1581 C CA . ASP A 1 195 ? 4.580 1.195 -21.237 1.00 93.69 195 ASP A CA 1
ATOM 1582 C C . ASP A 1 195 ? 5.220 0.836 -19.897 1.00 93.69 195 ASP A C 1
ATOM 1584 O O . ASP A 1 195 ? 4.567 0.290 -19.003 1.00 93.69 195 ASP A O 1
ATOM 1588 N N . LEU A 1 196 ? 6.471 1.259 -19.694 1.00 95.31 196 LEU A N 1
ATOM 1589 C CA . LEU A 1 196 ? 7.150 1.136 -18.408 1.00 95.31 196 LEU A CA 1
ATOM 1590 C C . LEU A 1 196 ? 6.425 1.915 -17.301 1.00 95.31 196 LEU A C 1
ATOM 1592 O O . LEU A 1 196 ? 6.193 1.380 -16.215 1.00 95.31 196 LEU A O 1
ATOM 1596 N N . LEU A 1 197 ? 6.060 3.174 -17.562 1.00 96.62 197 LEU A N 1
ATOM 1597 C CA . LEU A 1 197 ? 5.365 4.025 -16.592 1.00 96.62 197 LEU A CA 1
ATOM 1598 C C . LEU A 1 197 ? 3.990 3.452 -16.226 1.00 96.62 197 LEU A C 1
ATOM 1600 O O . LEU A 1 197 ? 3.652 3.394 -15.040 1.00 96.62 197 LEU A O 1
ATOM 1604 N N . LYS A 1 198 ? 3.218 3.004 -17.225 1.00 96.19 198 LYS A N 1
ATOM 1605 C CA . LYS A 1 198 ? 1.905 2.367 -17.032 1.00 96.19 198 LYS A CA 1
ATOM 1606 C C . LYS A 1 198 ? 2.031 1.097 -16.191 1.00 96.19 198 LYS A C 1
ATOM 1608 O O . LYS A 1 198 ? 1.283 0.934 -15.229 1.00 96.19 198 LYS A O 1
ATOM 1613 N N . GLU A 1 199 ? 3.015 0.248 -16.479 1.00 96.75 199 GLU A N 1
ATOM 1614 C CA . GLU A 1 199 ? 3.192 -1.020 -15.766 1.00 96.75 199 GLU A CA 1
ATOM 1615 C C . GLU A 1 199 ? 3.576 -0.816 -14.291 1.00 96.75 199 GLU A C 1
ATOM 1617 O O . GLU A 1 199 ? 3.004 -1.447 -13.395 1.00 96.75 199 GLU A O 1
ATOM 1622 N N . ILE A 1 200 ? 4.484 0.128 -14.010 1.00 97.19 200 ILE A N 1
ATOM 1623 C CA . ILE A 1 200 ? 4.830 0.507 -12.631 1.00 97.19 200 ILE A CA 1
ATOM 1624 C C . ILE A 1 200 ? 3.613 1.084 -11.911 1.00 97.19 200 ILE A C 1
ATOM 1626 O O . ILE A 1 200 ? 3.343 0.718 -10.764 1.00 97.19 200 ILE A O 1
ATOM 1630 N N . LYS A 1 201 ? 2.850 1.953 -12.580 1.00 97.19 201 LYS A N 1
ATOM 1631 C CA . LYS A 1 201 ? 1.632 2.536 -12.017 1.00 97.19 201 LYS A CA 1
ATOM 1632 C C . LYS A 1 201 ? 0.618 1.452 -11.648 1.00 97.19 201 LYS A C 1
ATOM 1634 O O . LYS A 1 201 ? 0.120 1.465 -10.526 1.00 97.19 201 LYS A O 1
ATOM 1639 N N . PHE A 1 202 ? 0.353 0.486 -12.527 1.00 97.19 202 PHE A N 1
ATOM 1640 C CA . PHE A 1 202 ? -0.580 -0.608 -12.239 1.00 97.19 202 PHE A CA 1
ATOM 1641 C C . PHE A 1 202 ? -0.136 -1.474 -11.060 1.00 97.19 202 PHE A C 1
ATOM 1643 O O . PHE A 1 202 ? -0.973 -1.842 -10.232 1.00 97.19 202 PHE A O 1
ATOM 1650 N N . CYS A 1 203 ? 1.166 -1.747 -10.945 1.00 97.12 203 CYS A N 1
ATOM 1651 C CA . CYS A 1 203 ? 1.734 -2.454 -9.798 1.00 97.12 203 CYS A CA 1
ATOM 1652 C C . CYS A 1 203 ? 1.464 -1.696 -8.482 1.00 97.12 203 CYS A C 1
ATOM 1654 O O . CYS A 1 203 ? 0.911 -2.246 -7.527 1.00 97.12 203 CYS A O 1
ATOM 1656 N N . LEU A 1 204 ? 1.752 -0.392 -8.457 1.00 97.12 204 LEU A N 1
ATOM 1657 C CA . LEU A 1 204 ? 1.545 0.453 -7.278 1.00 97.12 204 LEU A CA 1
ATOM 1658 C C . LEU A 1 204 ? 0.065 0.643 -6.929 1.00 97.12 204 LEU A C 1
ATOM 1660 O O . LEU A 1 204 ? -0.294 0.659 -5.754 1.00 97.12 204 LEU A O 1
ATOM 1664 N N . GLU A 1 205 ? -0.813 0.760 -7.923 1.00 96.88 205 GLU A N 1
ATOM 1665 C CA . GLU A 1 205 ? -2.252 0.861 -7.691 1.00 96.88 205 GLU A CA 1
ATOM 1666 C C . GLU A 1 205 ? -2.840 -0.429 -7.107 1.00 96.88 205 GLU A C 1
ATOM 1668 O O . GLU A 1 205 ? -3.753 -0.360 -6.283 1.00 96.88 205 GLU A O 1
ATOM 1673 N N . ALA A 1 206 ? -2.340 -1.608 -7.496 1.00 96.12 206 ALA A N 1
ATOM 1674 C CA . ALA A 1 206 ? -2.761 -2.876 -6.895 1.00 96.12 206 ALA A CA 1
ATOM 1675 C C . ALA A 1 206 ? -2.474 -2.889 -5.385 1.00 96.12 206 ALA A C 1
ATOM 1677 O O . ALA A 1 206 ? -3.366 -3.174 -4.579 1.00 96.12 206 ALA A O 1
ATOM 1678 N N . ILE A 1 207 ? -1.271 -2.462 -5.000 1.00 95.56 207 ILE A N 1
ATOM 1679 C CA . ILE A 1 207 ? -0.873 -2.299 -3.599 1.00 95.56 207 ILE A CA 1
ATOM 1680 C C . ILE A 1 207 ? -1.715 -1.211 -2.910 1.00 95.56 207 ILE A C 1
ATOM 1682 O O . ILE A 1 207 ? -2.222 -1.418 -1.806 1.00 95.56 207 ILE A O 1
ATOM 1686 N N . GLY A 1 208 ? -1.938 -0.074 -3.575 1.00 95.75 208 GLY A N 1
ATOM 1687 C CA . GLY A 1 208 ? -2.754 1.030 -3.064 1.00 95.75 208 GLY A CA 1
ATOM 1688 C C . GLY A 1 208 ? -4.196 0.618 -2.749 1.00 95.75 208 GLY A C 1
ATOM 1689 O O . GLY A 1 208 ? -4.742 1.000 -1.710 1.00 95.75 208 GLY A O 1
ATOM 1690 N N . ARG A 1 209 ? -4.815 -0.224 -3.590 1.00 95.31 209 ARG A N 1
ATOM 1691 C CA . ARG A 1 209 ? -6.159 -0.777 -3.333 1.00 95.31 209 ARG A CA 1
ATOM 1692 C C . ARG A 1 209 ? -6.189 -1.604 -2.043 1.00 95.31 209 ARG A C 1
ATOM 1694 O O . ARG A 1 209 ? -7.103 -1.413 -1.240 1.00 95.31 209 ARG A O 1
ATOM 1701 N N . ARG A 1 210 ? -5.182 -2.455 -1.800 1.00 93.94 210 ARG A N 1
ATOM 1702 C CA . ARG A 1 210 ? -5.057 -3.246 -0.556 1.00 93.94 210 ARG A CA 1
ATOM 1703 C C . ARG A 1 210 ? -4.854 -2.346 0.666 1.00 93.94 210 ARG A C 1
ATOM 1705 O O . ARG A 1 210 ? -5.535 -2.520 1.675 1.00 93.94 210 ARG A O 1
ATOM 1712 N N . LEU A 1 211 ? -4.003 -1.326 0.542 1.00 93.06 211 LEU A N 1
ATOM 1713 C CA . LEU A 1 211 ? -3.771 -0.340 1.599 1.00 93.06 211 LEU A CA 1
ATOM 1714 C C . LEU A 1 211 ? -5.056 0.411 1.976 1.00 93.06 211 LEU A C 1
ATOM 1716 O O . LEU A 1 211 ? -5.352 0.590 3.155 1.00 93.06 211 LEU A O 1
ATOM 1720 N N . ARG A 1 212 ? -5.859 0.819 0.988 1.00 93.94 212 ARG A N 1
ATOM 1721 C CA . ARG A 1 212 ? -7.136 1.504 1.237 1.00 93.94 212 ARG A CA 1
ATOM 1722 C C . ARG A 1 212 ? -8.091 0.647 2.067 1.00 93.94 212 ARG A C 1
ATOM 1724 O O . ARG A 1 212 ? -8.755 1.175 2.958 1.00 93.94 212 ARG A O 1
ATOM 1731 N N . VAL A 1 213 ? -8.174 -0.653 1.778 1.00 91.81 213 VAL A N 1
ATOM 1732 C CA . VAL A 1 213 ? -9.003 -1.593 2.550 1.00 91.81 213 VAL A CA 1
ATOM 1733 C C . VAL A 1 213 ? -8.520 -1.657 4.000 1.00 91.81 213 VAL A C 1
ATOM 1735 O O . VAL A 1 213 ? -9.334 -1.495 4.910 1.00 91.81 213 VAL A O 1
ATOM 1738 N N . TYR A 1 214 ? -7.208 -1.792 4.211 1.00 90.25 214 TYR A N 1
ATOM 1739 C CA . TYR A 1 214 ? -6.597 -1.778 5.542 1.00 90.25 214 TYR A CA 1
ATOM 1740 C C . TYR A 1 214 ? -6.905 -0.483 6.316 1.00 90.25 214 TYR A C 1
ATOM 1742 O O . TYR A 1 214 ? -7.438 -0.528 7.427 1.00 90.25 214 TYR A O 1
ATOM 1750 N N . LEU A 1 215 ? -6.660 0.685 5.712 1.00 90.31 215 LEU A N 1
ATOM 1751 C CA . LEU A 1 215 ? -6.881 1.983 6.357 1.00 90.31 215 LEU A CA 1
ATOM 1752 C C . LEU A 1 215 ? -8.358 2.232 6.691 1.00 90.31 215 LEU A C 1
ATOM 1754 O O . LEU A 1 215 ? -8.662 2.746 7.768 1.00 90.31 215 LEU A O 1
ATOM 1758 N N . ASN A 1 216 ? -9.279 1.844 5.804 1.00 90.38 216 ASN A N 1
ATOM 1759 C CA . ASN A 1 216 ? -10.716 1.954 6.059 1.00 90.38 216 ASN A CA 1
ATOM 1760 C C . ASN A 1 216 ? -11.164 1.035 7.201 1.00 90.38 216 ASN A C 1
ATOM 1762 O O . ASN A 1 216 ? -11.933 1.464 8.062 1.00 90.38 216 ASN A O 1
ATOM 1766 N N . ARG A 1 217 ? -10.673 -0.211 7.238 1.00 85.44 217 ARG A N 1
ATOM 1767 C CA . ARG A 1 217 ? -10.963 -1.151 8.329 1.00 85.44 217 ARG A CA 1
ATOM 1768 C C . ARG A 1 217 ? -10.486 -0.583 9.665 1.00 85.44 217 ARG A C 1
ATOM 1770 O O . ARG A 1 217 ? -11.277 -0.509 10.602 1.00 85.44 217 ARG A O 1
ATOM 1777 N N . ARG A 1 218 ? -9.257 -0.064 9.720 1.00 85.50 218 ARG A N 1
ATOM 1778 C CA . ARG A 1 218 ? -8.711 0.590 10.917 1.00 85.50 218 ARG A CA 1
ATOM 1779 C C . ARG A 1 218 ? -9.527 1.811 11.346 1.00 85.50 218 ARG A C 1
ATOM 1781 O O . ARG A 1 218 ? -9.801 1.988 12.529 1.00 85.50 218 ARG A O 1
ATOM 1788 N N . ALA A 1 219 ? -9.948 2.649 10.397 1.00 87.38 219 ALA A N 1
ATOM 1789 C CA . ALA A 1 219 ? -10.795 3.805 10.691 1.00 87.38 219 ALA A CA 1
ATOM 1790 C C . ALA A 1 219 ? -12.154 3.389 11.285 1.00 87.38 219 ALA A C 1
ATOM 1792 O O . ALA A 1 219 ? -12.642 4.036 12.213 1.00 87.38 219 ALA A O 1
ATOM 1793 N N . ASN A 1 220 ? -12.740 2.293 10.796 1.00 87.69 220 ASN A N 1
ATOM 1794 C CA . ASN A 1 220 ? -13.990 1.750 11.323 1.00 87.69 220 ASN A CA 1
ATOM 1795 C C . ASN A 1 220 ? -13.826 1.183 12.738 1.00 87.69 220 ASN A C 1
ATOM 1797 O O . ASN A 1 220 ? -14.664 1.479 13.590 1.00 87.69 220 ASN A O 1
ATOM 1801 N N . ILE A 1 221 ? -12.744 0.440 13.003 1.00 85.38 221 ILE A N 1
ATOM 1802 C CA . ILE A 1 221 ? -12.419 -0.077 14.344 1.00 85.38 221 ILE A CA 1
ATOM 1803 C C . ILE A 1 221 ? -12.292 1.089 15.330 1.00 85.38 221 ILE A C 1
ATOM 1805 O O . ILE A 1 221 ? -13.054 1.156 16.291 1.00 85.38 221 ILE A O 1
ATOM 1809 N N . ARG A 1 222 ? -11.466 2.098 15.014 1.00 85.19 222 ARG A N 1
ATOM 1810 C CA . ARG A 1 222 ? -11.297 3.297 15.858 1.00 85.19 222 ARG A CA 1
ATOM 1811 C C . ARG A 1 222 ? -12.603 4.064 16.077 1.00 85.19 222 ARG A C 1
ATOM 1813 O O . ARG A 1 222 ? -12.841 4.599 17.157 1.00 85.19 222 ARG A O 1
ATOM 1820 N N . LYS A 1 223 ? -13.473 4.142 15.063 1.00 87.75 223 LYS A N 1
ATOM 1821 C CA . LYS A 1 223 ? -14.797 4.774 15.194 1.00 87.75 223 LYS A CA 1
ATOM 1822 C C . LYS A 1 223 ? -15.704 3.979 16.137 1.00 87.75 223 LYS A C 1
ATOM 1824 O O . LYS A 1 223 ? -16.418 4.589 16.932 1.00 87.75 223 LYS A O 1
ATOM 1829 N N . SER A 1 224 ? -15.675 2.650 16.048 1.00 86.31 224 SER A N 1
ATOM 1830 C CA . SER A 1 224 ? -16.428 1.757 16.931 1.00 86.31 224 SER A CA 1
ATOM 1831 C C . SER A 1 224 ? -15.935 1.857 18.373 1.00 86.31 224 SER A C 1
ATOM 1833 O O . SER A 1 224 ? -16.747 2.057 19.269 1.00 86.31 224 SER A O 1
ATOM 1835 N N . GLU A 1 225 ? -14.619 1.827 18.591 1.00 84.94 225 GLU A N 1
ATOM 1836 C CA . GLU A 1 225 ? -13.989 2.004 19.906 1.00 84.94 225 GLU A CA 1
ATOM 1837 C C . GLU A 1 225 ? -14.325 3.367 20.515 1.00 84.94 225 GLU A C 1
ATOM 1839 O O . GLU A 1 225 ? -14.769 3.448 21.657 1.00 84.94 225 GLU A O 1
ATOM 1844 N N . LYS A 1 226 ? -14.210 4.451 19.734 1.00 85.75 226 LYS A N 1
ATOM 1845 C CA . LYS A 1 226 ? -14.572 5.798 20.197 1.00 85.75 226 LYS A CA 1
ATOM 1846 C C . LYS A 1 226 ? -16.047 5.889 20.588 1.00 85.75 226 LYS A C 1
ATOM 1848 O O . LYS A 1 226 ? -16.381 6.548 21.569 1.00 85.75 226 LYS A O 1
ATOM 1853 N N . ARG A 1 227 ? -16.937 5.245 19.825 1.00 87.81 227 ARG A N 1
ATOM 1854 C CA . ARG A 1 227 ? -18.368 5.183 20.148 1.00 87.81 227 ARG A CA 1
ATOM 1855 C C . ARG A 1 227 ? -18.613 4.359 21.412 1.00 87.81 227 ARG A C 1
ATOM 1857 O O . ARG A 1 227 ? -19.376 4.809 22.256 1.00 87.81 227 ARG A O 1
ATOM 1864 N N . ALA A 1 228 ? -17.972 3.200 21.542 1.00 86.75 228 ALA A N 1
ATOM 1865 C CA . ALA A 1 228 ? -18.077 2.332 22.709 1.00 86.75 228 ALA A CA 1
ATOM 1866 C C . ALA A 1 228 ? -17.618 3.050 23.985 1.00 86.75 228 ALA A C 1
ATOM 1868 O O . ALA A 1 228 ? -18.387 3.120 24.936 1.00 86.75 228 ALA A O 1
ATOM 1869 N N . GLY A 1 229 ? -16.443 3.687 23.965 1.00 85.12 229 GLY A N 1
ATOM 1870 C CA . GLY A 1 229 ? -15.938 4.453 25.110 1.00 85.12 229 GLY A CA 1
ATOM 1871 C C . GLY A 1 229 ? -16.800 5.674 25.450 1.00 85.12 229 GLY A C 1
ATOM 1872 O O . GLY A 1 229 ? -16.949 6.031 26.616 1.00 85.12 229 GLY A O 1
ATOM 1873 N N . LEU A 1 230 ? -17.427 6.305 24.448 1.00 88.12 230 LEU A N 1
ATOM 1874 C CA . LEU A 1 230 ? -18.395 7.371 24.704 1.00 88.12 230 LEU A CA 1
ATOM 1875 C C . LEU A 1 230 ? -19.651 6.827 25.392 1.00 88.12 230 LEU A C 1
ATOM 1877 O O . LEU A 1 230 ? -20.075 7.407 26.384 1.00 88.12 230 LEU A O 1
ATOM 1881 N N . ILE A 1 231 ? -20.217 5.718 24.905 1.00 88.38 231 ILE A N 1
ATOM 1882 C CA . ILE A 1 231 ? -21.368 5.065 25.545 1.00 88.38 231 ILE A CA 1
ATOM 1883 C C . ILE A 1 231 ? -21.010 4.690 26.981 1.00 88.38 231 ILE A C 1
ATOM 1885 O O . ILE A 1 231 ? -21.761 5.053 27.878 1.00 88.38 231 ILE A O 1
ATOM 1889 N N . GLU A 1 232 ? -19.851 4.065 27.201 1.00 87.75 232 GLU A N 1
ATOM 1890 C CA . GLU A 1 232 ? -19.364 3.658 28.522 1.00 87.75 232 GLU A CA 1
ATOM 1891 C C . GLU A 1 232 ? -19.359 4.814 29.528 1.00 87.75 232 GLU A C 1
ATOM 1893 O O . GLU A 1 232 ? -19.850 4.668 30.645 1.00 87.75 232 GLU A O 1
ATOM 1898 N N . LYS A 1 233 ? -18.899 5.997 29.106 1.00 88.75 233 LYS A N 1
ATOM 1899 C CA . LYS A 1 233 ? -18.915 7.206 29.937 1.00 88.75 233 LYS A CA 1
ATOM 1900 C C . LYS A 1 233 ? -20.330 7.645 30.342 1.00 88.75 233 LYS A C 1
ATOM 1902 O O . LYS A 1 233 ? -20.498 8.220 31.414 1.00 88.75 233 LYS A O 1
ATOM 1907 N N . TYR A 1 234 ? -21.333 7.417 29.494 1.00 91.19 234 TYR A N 1
ATOM 1908 C CA . TYR A 1 234 ? -22.722 7.819 29.741 1.00 91.19 234 TYR A CA 1
ATOM 1909 C C . TYR A 1 234 ? -23.577 6.736 30.416 1.00 91.19 234 TYR A C 1
ATOM 1911 O O . TYR A 1 234 ? -24.674 7.068 30.869 1.00 91.19 234 TYR A O 1
ATOM 1919 N N . ILE A 1 235 ? -23.098 5.487 30.531 1.00 90.00 235 ILE A N 1
ATOM 1920 C CA . ILE A 1 235 ? -23.852 4.398 31.180 1.00 90.00 235 ILE A CA 1
ATOM 1921 C C . ILE A 1 235 ? -24.337 4.798 32.578 1.00 90.00 235 ILE A C 1
ATOM 1923 O O . ILE A 1 235 ? -25.539 4.673 32.800 1.00 90.00 235 ILE A O 1
ATOM 1927 N N . PRO A 1 236 ? -23.501 5.327 33.498 1.00 90.38 236 PRO A N 1
ATOM 1928 C CA . PRO A 1 236 ? -23.949 5.568 34.871 1.00 90.38 236 PRO A CA 1
ATOM 1929 C C . PRO A 1 236 ? -25.119 6.557 34.938 1.00 90.38 236 PRO A C 1
ATOM 1931 O O . PRO A 1 236 ? -26.093 6.337 35.646 1.00 90.38 236 PRO A O 1
ATOM 1934 N N . ILE A 1 237 ? -25.072 7.614 34.119 1.00 91.88 237 ILE A N 1
ATOM 1935 C CA . ILE A 1 237 ? -26.123 8.640 34.059 1.00 91.88 237 ILE A CA 1
ATOM 1936 C C . ILE A 1 237 ? -27.426 8.047 33.505 1.00 91.88 237 ILE A C 1
ATOM 1938 O O . ILE A 1 237 ? -28.523 8.357 33.981 1.00 91.88 237 ILE A O 1
ATOM 1942 N N . PHE A 1 238 ? -27.308 7.189 32.489 1.00 91.06 238 PHE A N 1
ATOM 1943 C CA . PHE A 1 238 ? -28.451 6.529 31.870 1.00 91.06 238 PHE A CA 1
ATOM 1944 C C . PHE A 1 238 ? -29.102 5.521 32.823 1.00 91.06 238 PHE A C 1
ATOM 1946 O O . PHE A 1 238 ? -30.322 5.528 32.975 1.00 91.06 238 PHE A O 1
ATOM 1953 N N . VAL A 1 239 ? -28.290 4.707 33.501 1.00 91.06 239 VAL A N 1
ATOM 1954 C CA . VAL A 1 239 ? -28.730 3.730 34.503 1.00 91.06 239 VAL A CA 1
ATOM 1955 C C . VAL A 1 239 ? -29.431 4.432 35.661 1.00 91.06 239 VAL A C 1
ATOM 1957 O O . VAL A 1 239 ? -30.549 4.050 35.996 1.00 91.06 239 VAL A O 1
ATOM 1960 N N . GLN A 1 240 ? -28.854 5.511 36.194 1.00 90.31 240 GLN A N 1
ATOM 1961 C CA . GLN A 1 240 ? -29.467 6.296 37.267 1.00 90.31 240 GLN A CA 1
ATOM 1962 C C . GLN A 1 240 ? -30.832 6.866 36.848 1.00 90.31 240 GLN A C 1
ATOM 1964 O O . GLN A 1 240 ? -31.818 6.772 37.580 1.00 90.31 240 GLN A O 1
ATOM 1969 N N . SER A 1 241 ? -30.917 7.425 35.638 1.00 90.19 241 SER A N 1
ATOM 1970 C CA . SER A 1 241 ? -32.169 7.969 35.097 1.00 90.19 241 SER A CA 1
ATOM 1971 C C . SER A 1 241 ? -33.230 6.880 34.909 1.00 90.19 241 SER A C 1
ATOM 1973 O O . SER A 1 241 ? -34.383 7.063 35.299 1.00 90.19 241 SER A O 1
ATOM 1975 N N . ALA A 1 242 ? -32.844 5.725 34.358 1.00 88.00 242 ALA A N 1
ATOM 1976 C CA . ALA A 1 242 ? -33.733 4.581 34.179 1.00 88.00 242 ALA A CA 1
ATOM 1977 C C . ALA A 1 242 ? -34.209 4.009 35.527 1.00 88.00 242 ALA A C 1
ATOM 1979 O O . ALA A 1 242 ? -35.399 3.738 35.696 1.00 88.00 242 ALA A O 1
ATOM 1980 N N . TYR A 1 243 ? -33.307 3.887 36.504 1.00 88.12 243 TYR A N 1
ATOM 1981 C CA . TYR A 1 243 ? -33.617 3.424 37.854 1.00 88.12 243 TYR A CA 1
ATOM 1982 C C . TYR A 1 243 ? -34.607 4.357 38.567 1.00 88.12 243 TYR A C 1
ATOM 1984 O O . TYR A 1 243 ? -35.573 3.884 39.171 1.00 88.12 243 TYR A O 1
ATOM 1992 N N . ASN A 1 244 ? -34.434 5.677 38.436 1.00 87.50 244 ASN A N 1
ATOM 1993 C CA . ASN A 1 244 ? -35.352 6.670 39.003 1.00 87.50 244 ASN A CA 1
ATOM 1994 C C . ASN A 1 244 ? -36.774 6.535 38.434 1.00 87.50 244 ASN A C 1
ATOM 1996 O O . ASN A 1 244 ? -37.743 6.546 39.194 1.00 87.50 244 ASN A O 1
ATOM 2000 N N . ILE A 1 245 ? -36.906 6.345 37.117 1.00 86.31 245 ILE A N 1
ATOM 2001 C CA . ILE A 1 245 ? -38.208 6.156 36.456 1.00 86.31 245 ILE A CA 1
ATOM 2002 C C . ILE A 1 245 ? -38.890 4.872 36.950 1.00 86.31 245 ILE A C 1
ATOM 2004 O O . ILE A 1 245 ? -40.070 4.890 37.303 1.00 86.31 245 ILE A O 1
ATOM 2008 N N . VAL A 1 246 ? -38.153 3.756 37.015 1.00 85.62 246 VAL A N 1
ATOM 2009 C CA . VAL A 1 246 ? -38.690 2.466 37.489 1.00 85.62 246 VAL A CA 1
ATOM 2010 C C . VAL A 1 246 ? -39.084 2.531 38.967 1.00 85.62 246 VAL A C 1
ATOM 2012 O O . VAL A 1 246 ? -40.083 1.929 39.357 1.00 85.62 246 VAL A O 1
ATOM 2015 N N . SER A 1 247 ? -38.339 3.284 39.778 1.00 80.06 247 SER A N 1
ATOM 2016 C CA . SER A 1 247 ? -38.628 3.470 41.204 1.00 80.06 247 SER A CA 1
ATOM 2017 C C . SER A 1 247 ? -39.918 4.263 41.447 1.00 80.06 247 SER A C 1
ATOM 2019 O O . SER A 1 247 ? -40.649 3.970 42.397 1.00 80.06 247 SER A O 1
ATOM 2021 N N . GLN A 1 248 ? -40.217 5.242 40.587 1.00 82.00 248 GLN A N 1
ATOM 2022 C CA . GLN A 1 248 ? -41.422 6.074 40.682 1.00 82.00 248 GLN A CA 1
ATOM 2023 C C . GLN A 1 248 ? -42.668 5.422 40.059 1.00 82.00 248 GLN A C 1
ATOM 2025 O O . GLN A 1 248 ? -43.779 5.694 40.509 1.00 82.00 248 GLN A O 1
ATOM 2030 N N . GLY A 1 249 ? -42.514 4.550 39.058 1.00 76.38 249 GLY A N 1
ATOM 2031 C CA . GLY A 1 249 ? -43.635 3.863 38.410 1.00 76.38 249 GLY A CA 1
ATOM 2032 C C . GLY A 1 249 ? -44.235 2.706 39.227 1.00 76.38 249 GLY A C 1
ATOM 2033 O O . GLY A 1 249 ? -43.579 2.094 40.068 1.00 76.38 249 GLY A O 1
ATOM 2034 N N . GLU A 1 250 ? -45.485 2.336 38.935 1.00 69.06 250 GLU A N 1
ATOM 2035 C CA . GLU A 1 250 ? -46.161 1.141 39.484 1.00 69.06 250 GLU A CA 1
ATOM 2036 C C . GLU A 1 250 ? -45.966 -0.101 38.587 1.00 69.06 250 GLU A C 1
ATOM 2038 O O . GLU A 1 250 ? -46.890 -0.853 38.288 1.00 69.06 250 GLU A O 1
ATOM 2043 N N . GLY A 1 251 ? -44.744 -0.302 38.086 1.00 71.62 251 GLY A N 1
ATOM 2044 C CA . GLY A 1 251 ? -44.425 -1.382 37.149 1.00 71.62 251 GLY A CA 1
ATOM 2045 C C . GLY A 1 251 ? -44.048 -2.713 37.817 1.00 71.62 251 GLY A C 1
ATOM 2046 O O . GLY A 1 251 ? -43.552 -2.750 38.941 1.00 71.62 251 GLY A O 1
ATOM 2047 N N . LYS A 1 252 ? -44.156 -3.819 37.059 1.00 71.81 252 LYS A N 1
ATOM 2048 C CA . LYS A 1 252 ? -43.744 -5.196 37.447 1.00 71.81 252 LYS A CA 1
ATOM 2049 C C . LYS A 1 252 ? -42.297 -5.341 37.954 1.00 71.81 252 LYS A C 1
ATOM 2051 O O . LYS A 1 252 ? -41.961 -6.374 38.535 1.00 71.81 252 LYS A O 1
ATOM 2056 N N . TYR A 1 253 ? -41.447 -4.355 37.682 1.00 68.38 253 TYR A N 1
ATOM 2057 C CA . TYR A 1 253 ? -40.008 -4.376 37.951 1.00 68.38 253 TYR A CA 1
ATOM 2058 C C . TYR A 1 253 ? -39.596 -3.603 39.214 1.00 68.38 253 TYR A C 1
ATOM 2060 O O . TYR A 1 253 ? -38.419 -3.610 39.577 1.00 68.38 253 TYR A O 1
ATOM 2068 N N . LYS A 1 254 ? -40.548 -2.972 39.911 1.00 70.25 254 LYS A N 1
ATOM 2069 C CA . LYS A 1 254 ? -40.299 -2.254 41.165 1.00 70.25 254 LYS A CA 1
ATOM 2070 C C . LYS A 1 254 ? -39.743 -3.215 42.230 1.00 70.25 254 LYS A C 1
ATOM 2072 O O . LYS A 1 254 ? -40.365 -4.231 42.528 1.00 70.25 254 LYS A O 1
ATOM 2077 N N . GLY A 1 255 ? -38.557 -2.915 42.768 1.00 69.38 255 GLY A N 1
ATOM 2078 C CA . GLY A 1 255 ? -37.895 -3.703 43.822 1.00 69.38 255 GLY A CA 1
ATOM 2079 C C . GLY A 1 255 ? -37.173 -4.983 43.370 1.00 69.38 255 GLY A C 1
ATOM 2080 O O . GLY A 1 255 ? -36.643 -5.692 44.217 1.00 69.38 255 GLY A O 1
ATOM 2081 N N . LYS A 1 256 ? -37.138 -5.288 42.062 1.00 75.62 256 LYS A N 1
ATOM 2082 C CA . LYS A 1 256 ? -36.450 -6.479 41.517 1.00 75.62 256 LYS A CA 1
ATOM 2083 C C . LYS A 1 256 ? -35.106 -6.193 40.853 1.00 75.62 256 LYS A C 1
ATOM 2085 O O . LYS A 1 256 ? -34.401 -7.139 40.535 1.00 75.62 256 LYS A O 1
ATOM 2090 N N . ILE A 1 257 ? -34.794 -4.929 40.585 1.00 76.50 257 ILE A N 1
ATOM 2091 C CA . ILE A 1 257 ? -33.632 -4.538 39.784 1.00 76.50 257 ILE A CA 1
ATOM 2092 C C . ILE A 1 257 ? -32.686 -3.716 40.652 1.00 76.50 257 ILE A C 1
ATOM 2094 O O . ILE A 1 257 ? -33.112 -2.715 41.233 1.00 76.50 257 ILE A O 1
ATOM 2098 N N . SER A 1 258 ? -31.417 -4.120 40.720 1.00 84.56 258 SER A N 1
ATOM 2099 C CA . SER A 1 258 ? -30.359 -3.318 41.333 1.00 84.56 258 SER A CA 1
ATOM 2100 C C . SER A 1 258 ? -29.686 -2.406 40.297 1.00 84.56 258 SER A C 1
ATOM 2102 O O . SER A 1 258 ? -29.575 -2.744 39.118 1.00 84.56 258 SER A O 1
ATOM 2104 N N . GLU A 1 259 ? -29.235 -1.224 40.728 1.00 81.19 259 GLU A N 1
ATOM 2105 C CA . GLU A 1 259 ? -28.536 -0.262 39.858 1.00 81.19 259 GLU A CA 1
ATOM 2106 C C . GLU A 1 259 ? -27.258 -0.871 39.253 1.00 81.19 259 GLU A C 1
ATOM 2108 O O . GLU A 1 259 ? -26.976 -0.703 38.069 1.00 81.19 259 GLU A O 1
ATOM 2113 N N . LYS A 1 260 ? -26.539 -1.672 40.050 1.00 84.38 260 LYS A N 1
ATOM 2114 C CA . LYS A 1 260 ? -25.315 -2.365 39.628 1.00 84.38 260 LYS A CA 1
ATOM 2115 C C . LYS A 1 260 ? -25.574 -3.429 38.563 1.00 84.38 260 LYS A C 1
ATOM 2117 O O . LYS A 1 260 ? -24.831 -3.494 37.594 1.00 84.38 260 LYS A O 1
ATOM 2122 N N . GLU A 1 261 ? -26.646 -4.214 38.689 1.00 85.56 261 GLU A N 1
ATOM 2123 C CA . GLU A 1 261 ? -27.006 -5.209 37.668 1.00 85.56 261 GLU A CA 1
ATOM 2124 C C . GLU A 1 261 ? -27.321 -4.561 36.316 1.00 85.56 261 GLU A C 1
ATOM 2126 O O . GLU A 1 261 ? -26.923 -5.081 35.276 1.00 85.56 261 GLU A O 1
ATOM 2131 N N . LEU A 1 262 ? -28.010 -3.414 36.313 1.00 83.94 262 LEU A N 1
ATOM 2132 C CA . LEU A 1 262 ? -28.266 -2.651 35.088 1.00 83.94 262 LEU A CA 1
ATOM 2133 C C . LEU A 1 262 ? -26.968 -2.140 34.459 1.00 83.94 262 LEU A C 1
ATOM 2135 O O . LEU A 1 262 ? -26.808 -2.218 33.239 1.00 83.94 262 LEU A O 1
ATOM 2139 N N . GLU A 1 263 ? -26.045 -1.638 35.279 1.00 86.50 263 GLU A N 1
ATOM 2140 C CA . GLU A 1 263 ? -24.740 -1.185 34.807 1.00 86.50 263 GLU A CA 1
ATOM 2141 C C . GLU A 1 263 ? -23.943 -2.336 34.179 1.00 86.50 263 GLU A C 1
ATOM 2143 O O . GLU A 1 263 ? -23.463 -2.207 33.050 1.00 86.50 263 GLU A O 1
ATOM 2148 N N . ASP A 1 264 ? -23.879 -3.485 34.852 1.00 85.81 264 ASP A N 1
ATOM 2149 C CA . ASP A 1 264 ? -23.173 -4.675 34.377 1.00 85.81 264 ASP A CA 1
ATOM 2150 C C . ASP A 1 264 ? -23.791 -5.231 33.087 1.00 85.81 264 ASP A C 1
ATOM 2152 O O . ASP A 1 264 ? -23.070 -5.571 32.146 1.00 85.81 264 ASP A O 1
ATOM 2156 N N . LEU A 1 265 ? -25.124 -5.268 32.980 1.00 85.56 265 LEU A N 1
ATOM 2157 C CA . LEU A 1 265 ? -25.818 -5.675 31.754 1.00 85.56 265 LEU A CA 1
ATOM 2158 C C . LEU A 1 265 ? -25.477 -4.759 30.573 1.00 85.56 265 LEU A C 1
ATOM 2160 O O . LEU A 1 265 ? -25.219 -5.244 29.468 1.00 85.56 265 LEU A O 1
ATOM 2164 N N . MET A 1 266 ? -25.446 -3.441 30.792 1.00 84.44 266 MET A N 1
ATOM 2165 C CA . MET A 1 266 ? -25.104 -2.479 29.741 1.00 84.44 266 MET A CA 1
ATOM 2166 C C . MET A 1 266 ? -23.622 -2.536 29.366 1.00 84.44 266 MET A C 1
ATOM 2168 O O . MET A 1 266 ? -23.298 -2.436 28.183 1.00 84.44 266 MET A O 1
ATOM 2172 N N . ARG A 1 267 ? -22.723 -2.741 30.335 1.00 84.88 267 ARG A N 1
ATOM 2173 C CA . ARG A 1 267 ? -21.284 -2.915 30.087 1.00 84.88 267 ARG A CA 1
ATOM 2174 C C . ARG A 1 267 ? -20.998 -4.191 29.301 1.00 84.88 267 ARG A C 1
ATOM 2176 O O . ARG A 1 267 ? -20.271 -4.138 28.314 1.00 84.88 267 ARG A O 1
ATOM 2183 N N . ASN A 1 268 ? -21.635 -5.304 29.660 1.00 83.31 268 ASN A N 1
ATOM 2184 C CA . ASN A 1 268 ? -21.495 -6.580 28.952 1.00 83.31 268 ASN A CA 1
ATOM 2185 C C . ASN A 1 268 ? -22.023 -6.526 27.509 1.00 83.31 268 ASN A C 1
ATOM 2187 O O . ASN A 1 268 ? -21.549 -7.262 26.644 1.00 83.31 268 ASN A O 1
ATOM 2191 N N . ALA A 1 269 ? -22.982 -5.641 27.226 1.00 80.94 269 ALA A N 1
ATOM 2192 C CA . ALA A 1 269 ? -23.491 -5.423 25.876 1.00 80.94 269 ALA A CA 1
ATOM 2193 C C . ALA A 1 269 ? -22.529 -4.616 24.976 1.00 80.94 269 ALA A C 1
ATOM 2195 O O . ALA A 1 269 ? -22.722 -4.568 23.757 1.00 80.94 269 ALA A O 1
ATOM 2196 N N . ILE A 1 270 ? -21.494 -3.978 25.535 1.00 78.38 270 ILE A N 1
ATOM 2197 C CA . ILE A 1 270 ? -20.545 -3.155 24.781 1.00 78.38 270 ILE A CA 1
ATOM 2198 C C . ILE A 1 270 ? -19.332 -3.991 24.370 1.00 78.38 270 ILE A C 1
ATOM 2200 O O . ILE A 1 270 ? -18.608 -4.539 25.190 1.00 78.38 270 ILE A O 1
ATOM 2204 N N . GLY A 1 271 ? -19.057 -4.026 23.066 1.00 64.69 271 GLY A N 1
ATOM 2205 C CA . GLY A 1 271 ? -17.748 -4.430 22.543 1.00 64.69 271 GLY A CA 1
ATOM 2206 C C . GLY A 1 271 ? -17.535 -5.920 22.267 1.00 64.69 271 GLY A C 1
ATOM 2207 O O . GLY A 1 271 ? -16.523 -6.256 21.658 1.00 64.69 271 GLY A O 1
ATOM 2208 N N . VAL A 1 272 ? -18.464 -6.819 22.599 1.00 57.59 272 VAL A N 1
ATOM 2209 C CA . VAL A 1 272 ? -18.291 -8.243 22.263 1.00 57.59 272 VAL A CA 1
ATOM 2210 C C . VAL A 1 272 ? -18.827 -8.528 20.859 1.00 57.59 272 VAL A C 1
ATOM 2212 O O . VAL A 1 272 ? -19.995 -8.870 20.671 1.00 57.59 272 VAL A O 1
ATOM 2215 N N . LYS A 1 273 ? -17.957 -8.443 19.843 1.00 52.38 273 L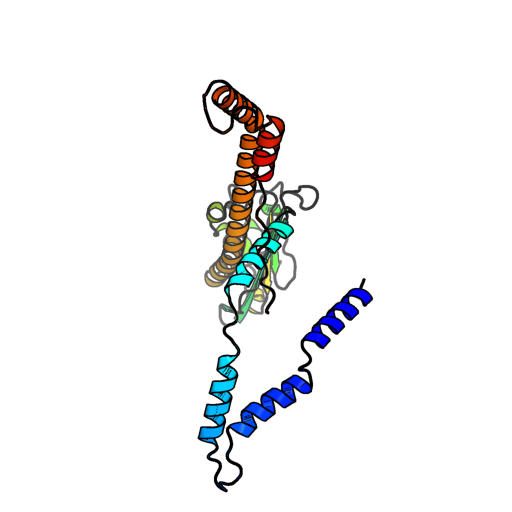YS A N 1
ATOM 2216 C CA . LYS A 1 273 ? -18.152 -9.286 18.656 1.00 52.38 273 LYS A CA 1
ATOM 2217 C C . LYS A 1 273 ? -17.894 -10.720 19.103 1.00 52.38 273 LYS A C 1
ATOM 2219 O O . LYS A 1 273 ? -16.758 -11.086 19.393 1.00 52.38 273 LYS A O 1
ATOM 2224 N N . VAL A 1 274 ? -18.960 -11.504 19.217 1.00 53.47 274 VAL A N 1
ATOM 2225 C CA . VAL A 1 274 ? -18.855 -12.924 19.554 1.00 53.47 274 VAL A CA 1
ATOM 2226 C C . VAL A 1 274 ? -18.021 -13.597 18.456 1.00 53.47 274 VAL A C 1
ATOM 2228 O O . VAL A 1 274 ? -18.307 -13.352 17.279 1.00 53.47 274 VAL A O 1
ATOM 2231 N N . PRO A 1 275 ? -16.991 -14.399 18.791 1.00 48.62 275 PRO A N 1
ATOM 2232 C CA . PRO A 1 275 ? -16.269 -15.165 17.783 1.00 48.62 275 PRO A CA 1
ATOM 2233 C C . PRO A 1 275 ? -17.269 -15.989 16.960 1.00 48.62 275 PRO A C 1
ATOM 2235 O O . PRO A 1 275 ? -18.259 -16.476 17.525 1.00 48.62 275 PRO A O 1
ATOM 2238 N N . PRO A 1 276 ? -17.065 -16.125 15.636 1.00 50.09 276 PRO A N 1
ATOM 2239 C CA . PRO A 1 276 ? -17.976 -16.896 14.805 1.00 50.09 276 PRO A CA 1
ATOM 2240 C C . PRO A 1 276 ? -18.101 -18.302 15.390 1.00 50.09 276 PRO A C 1
ATOM 2242 O O . PRO A 1 276 ? -17.105 -18.989 15.619 1.00 50.09 276 PRO A O 1
ATOM 2245 N N . LYS A 1 277 ? -19.336 -18.715 15.694 1.00 52.34 277 LYS A N 1
ATOM 2246 C CA . LYS A 1 277 ? -19.604 -20.061 16.199 1.00 52.34 277 LYS A CA 1
ATOM 2247 C C . LYS A 1 277 ? -19.302 -21.042 15.073 1.00 52.34 277 LYS A C 1
ATOM 2249 O O . LYS A 1 277 ? -20.107 -21.186 14.155 1.00 52.34 277 LYS A O 1
ATOM 2254 N N . ILE A 1 278 ? -18.159 -21.717 15.156 1.00 49.72 278 ILE A N 1
ATOM 2255 C CA . ILE A 1 278 ? -17.874 -22.881 14.322 1.00 49.72 278 ILE A CA 1
ATOM 2256 C C . ILE A 1 278 ? -18.918 -23.925 14.720 1.00 49.72 278 ILE A C 1
ATOM 2258 O O . ILE A 1 278 ? -18.922 -24.410 15.850 1.00 49.72 278 ILE A O 1
ATOM 2262 N N . LYS A 1 279 ? -19.880 -24.203 13.835 1.00 44.38 279 LYS A N 1
ATOM 2263 C CA . LYS A 1 279 ? -20.814 -25.307 14.060 1.00 44.38 279 LYS A CA 1
ATOM 2264 C C . LYS A 1 279 ? -20.003 -26.591 13.936 1.00 44.38 279 LYS A C 1
ATOM 2266 O O . LYS A 1 279 ? -19.614 -26.957 12.830 1.00 44.38 279 LYS A O 1
ATOM 2271 N N . GLU A 1 280 ? -19.723 -27.240 15.060 1.00 40.25 280 GLU A N 1
ATOM 2272 C CA . GLU A 1 280 ? -19.169 -28.591 15.048 1.00 40.25 280 GLU A CA 1
ATOM 2273 C C . GLU A 1 280 ? -20.116 -29.491 14.249 1.00 40.25 280 GLU A C 1
ATOM 2275 O O . GLU A 1 280 ? -21.334 -29.488 14.468 1.00 40.25 280 GLU A O 1
ATOM 2280 N N . LYS A 1 281 ? -19.561 -30.206 13.265 1.00 39.84 281 LYS A N 1
ATOM 2281 C CA . LYS A 1 281 ? -20.301 -31.215 12.508 1.00 39.84 281 LYS A CA 1
ATOM 2282 C C . LYS A 1 281 ? -20.785 -32.275 13.502 1.00 39.84 281 LYS A C 1
ATOM 2284 O O . LYS A 1 281 ? -19.959 -32.925 14.134 1.00 39.84 281 LYS A O 1
ATOM 2289 N N . LYS A 1 282 ? -22.104 -32.416 13.640 1.00 34.72 282 LYS A N 1
ATOM 2290 C CA . LYS A 1 282 ? -22.722 -33.631 14.180 1.00 34.72 282 LYS A CA 1
ATOM 2291 C C . LYS A 1 282 ? -22.839 -34.673 13.080 1.00 34.72 282 LYS A C 1
ATOM 2293 O O . LYS A 1 282 ? -23.091 -34.255 11.927 1.00 34.72 282 LYS A O 1
#